Protein AF-A0ABD4KXT8-F1 (afdb_monomer_lite)

Radius of gyration: 26.15 Å; chains: 1; bounding box: 68×68×57 Å

Secondary structure (DSSP, 8-state):
------GGGGSS-----B-EEEESS--SSHHHHHHHHTTBT-SS-S--EEEE---SSHHHHHHHH-TTHHHHS--PPP------HHHHHHHHHHHHHHHHIIIII---SS-----BHHHHHS-STTSPPHHHHHHHHHHH--HHHHHHHHHHHTTSTTTTS-HHHHHHHHHHHHHHHHHHHHHHHHHHHHHHTTS-TTSHHHHHHHHHHHHHHHSBHHHHHHHTTSS--SSPPSSEEEPP---HHHHHHHHHTTTS-S---TT-TTTSPPPPEEEHHHHHHHTSTT-EEEETTEEEEP----S-TTSTTSTT--------------

Foldseek 3Di:
DDDDDDLVVLPPDQPPADQEFEAAEDDPALSSVCSRQVSHPPDPDPHHYYYYDQDPDPVSVVCVVPVCVSVPDDDDDDDDALADPLQLLQVLLVVLVVCCCPPPVHDDPDPCVFDWPQQQQDDDPPDDHVLRVSLVVLLVVDPVCVVVSQVSCPPHNCNPPPSNVSSNVLSVLSVVVSVVLVVVLVLLVVVLVPDDCLDLVVVVSVLVNVCSGRPGPVLSCCLCSNHPDDPHAHQKDFDDPDDPVVSVVVVVCVPPDPDDDPPVPPSPDDGDIDHPVVCCPQLDQQHWDQDPNDIDGRHHDCPDPSCPPPPPDDDDDPPVDDDDDD

Structure (mmCIF, N/CA/C/O backbone):
data_AF-A0ABD4KXT8-F1
#
_entry.id   AF-A0ABD4KXT8-F1
#
loop_
_atom_site.group_PDB
_atom_site.id
_atom_site.type_symbol
_atom_site.label_atom_id
_atom_site.label_alt_id
_atom_site.label_comp_id
_atom_site.label_asym_id
_atom_site.label_entity_id
_atom_site.label_seq_id
_atom_site.pdbx_PDB_ins_code
_atom_site.Cartn_x
_atom_site.Cartn_y
_atom_site.Cartn_z
_atom_site.occupancy
_atom_site.B_iso_or_equiv
_atom_site.auth_seq_id
_atom_site.auth_comp_id
_atom_site.auth_asym_id
_atom_site.auth_atom_id
_atom_site.pdbx_PDB_model_num
ATOM 1 N N . ASN A 1 1 ? -18.090 -17.422 -33.772 1.00 72.25 1 ASN A N 1
ATOM 2 C CA . ASN A 1 1 ? -17.390 -16.438 -32.914 1.00 72.25 1 ASN A CA 1
ATOM 3 C C . ASN A 1 1 ? -16.799 -17.162 -31.721 1.00 72.25 1 ASN A C 1
ATOM 5 O O . ASN A 1 1 ? -17.490 -18.003 -31.162 1.00 72.25 1 ASN A O 1
ATOM 9 N N . VAL A 1 2 ? -15.544 -16.885 -31.366 1.00 82.19 2 VAL A N 1
ATOM 10 C CA . VAL A 1 2 ? -14.852 -17.483 -30.211 1.00 82.19 2 VAL A CA 1
ATOM 11 C C . VAL A 1 2 ? -14.227 -16.349 -29.408 1.00 82.19 2 VAL A C 1
ATOM 13 O O . VAL A 1 2 ? -13.609 -15.461 -29.989 1.00 82.19 2 VAL A O 1
ATOM 16 N N . LEU A 1 3 ? -14.398 -16.379 -28.090 1.00 82.56 3 LEU A N 1
ATOM 17 C CA . LEU A 1 3 ? -13.834 -15.407 -27.160 1.00 82.56 3 LEU A CA 1
ATOM 18 C C . LEU A 1 3 ? -12.916 -16.147 -26.187 1.00 82.56 3 LEU A C 1
ATOM 20 O O . LEU A 1 3 ? -13.351 -17.090 -25.531 1.00 82.56 3 LEU A O 1
ATOM 24 N N . ASN A 1 4 ? -11.653 -15.733 -26.108 1.00 82.81 4 ASN A N 1
ATOM 25 C CA . ASN A 1 4 ? -10.693 -16.286 -25.156 1.00 82.81 4 ASN A CA 1
ATOM 26 C C . ASN A 1 4 ? -10.610 -15.377 -23.917 1.00 82.81 4 ASN A C 1
ATOM 28 O O . ASN A 1 4 ? -10.331 -14.186 -24.046 1.00 82.81 4 ASN A O 1
ATOM 32 N N . CYS A 1 5 ? -10.853 -15.935 -22.728 1.00 78.44 5 CYS A N 1
ATOM 33 C CA . CYS A 1 5 ? -10.867 -15.229 -21.442 1.00 78.44 5 CYS A CA 1
ATOM 34 C C . CYS A 1 5 ? -9.853 -15.812 -20.461 1.00 78.44 5 CYS A C 1
ATOM 36 O O . CYS A 1 5 ? -9.586 -17.011 -20.461 1.00 78.44 5 CYS A O 1
ATOM 38 N N . SER A 1 6 ? -9.425 -14.991 -19.502 1.00 77.94 6 SER A N 1
ATOM 39 C CA . SER A 1 6 ? -8.902 -15.477 -18.223 1.00 77.94 6 SER A CA 1
ATOM 40 C C . SER A 1 6 ? -10.015 -15.559 -17.162 1.00 77.94 6 SER A C 1
ATOM 42 O O . SER A 1 6 ? -11.200 -15.363 -17.447 1.00 77.94 6 SER A O 1
ATOM 44 N N . THR A 1 7 ? -9.649 -15.845 -15.908 1.00 70.19 7 THR A N 1
ATOM 45 C CA . THR A 1 7 ? -10.583 -15.940 -14.769 1.00 70.19 7 THR A CA 1
ATOM 46 C C . THR A 1 7 ? -11.329 -14.638 -14.469 1.00 70.19 7 THR A C 1
ATOM 48 O O . THR A 1 7 ? -12.284 -14.639 -13.702 1.00 70.19 7 THR A O 1
ATOM 51 N N . THR A 1 8 ? -10.948 -13.522 -15.088 1.00 64.44 8 THR A N 1
ATOM 52 C CA . THR A 1 8 ? -11.633 -12.232 -14.940 1.00 64.44 8 THR A CA 1
ATOM 53 C C . THR A 1 8 ? -13.070 -12.254 -15.465 1.00 64.44 8 THR A C 1
ATOM 55 O O . THR A 1 8 ? -13.905 -11.511 -14.959 1.00 64.44 8 THR A O 1
ATOM 58 N N . MET A 1 9 ? -13.394 -13.148 -16.409 1.00 67.94 9 MET A N 1
ATOM 59 C CA . MET A 1 9 ? -14.771 -13.362 -16.886 1.00 67.94 9 MET A CA 1
ATOM 60 C C . MET A 1 9 ? -15.564 -14.382 -16.049 1.00 67.94 9 MET A C 1
ATOM 62 O O . MET A 1 9 ? -16.695 -14.735 -16.385 1.00 67.94 9 MET A O 1
ATOM 66 N N . GLU A 1 10 ? -14.998 -14.859 -14.938 1.00 67.62 10 GLU A N 1
ATOM 67 C CA . GLU A 1 10 ? -15.715 -15.686 -13.965 1.00 67.62 10 GLU A CA 1
ATOM 68 C C . GLU A 1 10 ? -16.739 -14.848 -13.178 1.00 67.62 10 GLU A C 1
ATOM 70 O O . GLU A 1 10 ? -17.853 -15.308 -12.932 1.00 67.62 10 GLU A O 1
ATOM 75 N N . MET A 1 11 ? -16.428 -13.573 -12.905 1.00 62.81 11 MET A N 1
ATOM 76 C CA . MET A 1 11 ? -17.294 -12.625 -12.188 1.00 62.81 11 MET A CA 1
ATOM 77 C C . MET A 1 11 ? -18.400 -12.047 -13.084 1.00 62.81 11 MET A C 1
ATOM 79 O O . MET A 1 11 ? -18.210 -11.901 -14.287 1.00 62.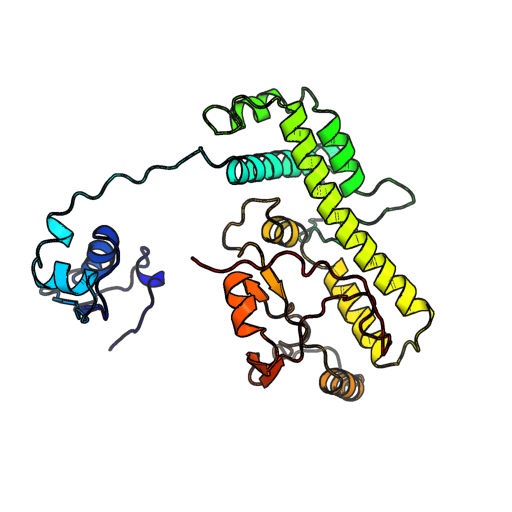81 11 MET A O 1
ATOM 83 N N . GLY A 1 12 ? -19.575 -11.772 -12.502 1.00 60.38 12 GLY A N 1
ATOM 84 C CA . GLY A 1 12 ? -20.925 -11.641 -13.094 1.00 60.38 12 GLY A CA 1
ATOM 85 C C . GLY A 1 12 ? -21.210 -10.687 -14.270 1.00 60.38 12 GLY A C 1
ATOM 86 O O . GLY A 1 12 ? -22.349 -10.257 -14.398 1.00 60.38 12 GLY A O 1
ATOM 87 N N . VAL A 1 13 ? -20.255 -10.380 -15.148 1.00 66.56 13 VAL A N 1
ATOM 88 C CA . VAL A 1 13 ? -20.486 -9.661 -16.411 1.00 66.56 13 VAL A CA 1
ATOM 89 C C . VAL A 1 13 ? -21.431 -10.475 -17.288 1.00 66.56 13 VAL A C 1
ATOM 91 O O . VAL A 1 13 ? -21.168 -11.653 -17.534 1.00 66.56 13 VAL A O 1
ATOM 94 N N . ASP A 1 14 ? -22.543 -9.894 -17.726 1.00 66.69 14 ASP A N 1
ATOM 95 C CA . ASP A 1 14 ? -23.454 -10.573 -18.642 1.00 66.69 14 ASP A CA 1
ATOM 96 C C . ASP A 1 14 ? -22.956 -10.427 -20.082 1.00 66.69 14 ASP A C 1
ATOM 98 O O . ASP A 1 14 ? -22.842 -9.320 -20.597 1.00 66.69 14 ASP A O 1
ATOM 102 N N . ILE A 1 15 ? -22.597 -11.549 -20.706 1.00 67.94 15 ILE A N 1
ATOM 103 C CA . ILE A 1 15 ? -21.971 -11.586 -22.040 1.00 67.94 15 ILE A CA 1
ATOM 104 C C . ILE A 1 15 ? -22.986 -12.092 -23.093 1.00 67.94 15 ILE A C 1
ATOM 106 O O . ILE A 1 15 ? -22.653 -12.283 -24.258 1.00 67.94 15 ILE A O 1
ATOM 110 N N . GLY A 1 16 ? -24.261 -12.253 -22.714 1.00 68.00 16 GLY A N 1
ATOM 111 C CA . GLY A 1 16 ? -25.321 -12.716 -23.614 1.00 68.00 16 GLY A CA 1
ATOM 112 C C . GLY A 1 16 ? -25.251 -14.218 -23.923 1.00 68.00 16 GLY A C 1
ATOM 113 O O . GLY A 1 16 ? -24.592 -14.974 -23.210 1.00 68.00 16 GLY A O 1
ATOM 114 N N . GLY A 1 17 ? -25.985 -14.652 -24.956 1.00 70.00 17 GLY A N 1
ATOM 115 C CA . GLY A 1 17 ? -26.199 -16.055 -25.352 1.00 70.00 17 GLY A CA 1
ATOM 116 C C . GLY A 1 17 ? -24.921 -16.802 -25.746 1.00 70.00 17 GLY A C 1
ATOM 117 O O . GLY A 1 17 ? -24.513 -16.826 -26.908 1.00 70.00 17 GLY A O 1
ATOM 118 N N . ILE A 1 18 ? -24.252 -17.378 -24.748 1.00 79.31 18 ILE A N 1
ATOM 119 C CA . ILE A 1 18 ? -23.125 -18.282 -24.947 1.00 79.31 18 ILE A CA 1
ATOM 120 C C . ILE A 1 18 ? -23.687 -19.699 -25.029 1.00 79.31 18 ILE A C 1
ATOM 122 O O . ILE A 1 18 ? -24.190 -20.241 -24.050 1.00 79.31 18 ILE A O 1
ATOM 126 N N . THR A 1 19 ? -23.520 -20.337 -26.180 1.00 84.25 19 THR A N 1
ATOM 127 C CA . THR A 1 19 ? -23.965 -21.722 -26.400 1.00 84.25 19 THR A CA 1
ATOM 128 C C . THR A 1 19 ? -22.962 -22.753 -25.890 1.00 84.25 19 THR A C 1
ATOM 130 O O . THR A 1 19 ? -23.343 -23.860 -25.506 1.00 84.25 19 THR A O 1
ATOM 133 N N . ALA A 1 20 ? -21.671 -22.412 -25.871 1.00 88.06 20 ALA A N 1
ATOM 134 C CA . ALA A 1 20 ? -20.608 -23.320 -25.463 1.00 88.06 20 ALA A CA 1
ATOM 135 C C . ALA A 1 20 ? -19.536 -22.625 -24.618 1.00 88.06 20 ALA A C 1
ATOM 137 O O . ALA A 1 20 ? -19.020 -21.570 -24.986 1.00 88.06 20 ALA A O 1
ATOM 138 N N . VAL A 1 21 ? -19.153 -23.262 -23.512 1.00 89.50 21 VAL A N 1
ATOM 139 C CA . VAL A 1 21 ? -18.004 -22.874 -22.684 1.00 89.50 21 VAL A CA 1
ATOM 140 C C . VAL A 1 21 ? -16.975 -23.992 -22.730 1.00 89.50 21 VAL A C 1
ATOM 142 O O . VAL A 1 21 ? -17.270 -25.133 -22.376 1.00 89.50 21 VAL A O 1
ATOM 145 N N . VAL A 1 22 ? -15.752 -23.647 -23.127 1.00 91.88 22 VAL A N 1
ATOM 146 C CA . VAL A 1 22 ? -14.609 -24.562 -23.163 1.00 91.88 22 VAL A CA 1
ATOM 147 C C . VAL A 1 22 ? -13.596 -24.136 -22.106 1.00 91.88 22 VAL A C 1
ATOM 149 O O . VAL A 1 22 ? -13.103 -23.012 -22.117 1.00 91.88 22 VAL A O 1
ATOM 152 N N . MET A 1 23 ? -13.276 -25.040 -21.186 1.00 91.31 23 MET A N 1
ATOM 153 C CA . MET A 1 23 ? -12.272 -24.847 -20.142 1.00 91.31 23 MET A CA 1
ATOM 154 C C . MET A 1 23 ? -10.995 -25.609 -20.511 1.00 91.31 23 MET A C 1
ATOM 156 O O . MET A 1 23 ? -11.029 -26.824 -20.670 1.00 91.31 23 MET A O 1
ATOM 160 N N . ASN A 1 24 ? -9.864 -24.904 -20.629 1.00 90.69 24 ASN A N 1
ATOM 161 C CA . ASN A 1 24 ? -8.560 -25.498 -20.979 1.00 90.69 24 ASN A CA 1
ATOM 162 C C . ASN A 1 24 ? -7.906 -26.292 -19.827 1.00 90.69 24 ASN A C 1
ATOM 164 O O . ASN A 1 24 ? -6.911 -26.983 -20.018 1.00 90.69 24 ASN A O 1
ATOM 168 N N . ASN A 1 25 ? -8.408 -26.129 -18.610 1.00 89.56 25 ASN A N 1
ATOM 169 C CA . ASN A 1 25 ? -7.973 -26.849 -17.424 1.00 89.56 25 ASN A CA 1
ATOM 170 C C . ASN A 1 25 ? -9.139 -26.926 -16.445 1.00 89.56 25 ASN A C 1
ATOM 172 O O . ASN A 1 25 ? -10.042 -26.079 -16.482 1.00 89.56 25 ASN A O 1
ATOM 176 N N . VAL A 1 26 ? -9.089 -27.893 -15.535 1.00 91.56 26 VAL A N 1
ATOM 177 C CA . VAL A 1 26 ? -10.077 -27.981 -14.463 1.00 91.56 26 VAL A CA 1
ATOM 178 C C . VAL A 1 26 ? -9.897 -26.778 -13.515 1.00 91.56 26 VAL A C 1
ATOM 180 O O . VAL A 1 26 ? -8.784 -26.517 -13.047 1.00 91.56 26 VAL A O 1
ATOM 183 N N . PRO A 1 27 ? -10.955 -25.989 -13.242 1.00 90.56 27 PRO A N 1
ATOM 184 C CA . PRO A 1 27 ? -10.930 -24.935 -12.234 1.00 90.56 27 PRO A CA 1
ATOM 185 C C . PRO A 1 27 ? -10.541 -25.477 -10.848 1.00 90.56 27 PRO A C 1
ATOM 187 O O . PRO A 1 27 ? -10.892 -26.609 -10.510 1.00 90.56 27 PRO A O 1
ATOM 190 N N . PRO A 1 28 ? -9.848 -24.681 -10.017 1.00 87.50 28 PRO A N 1
ATOM 191 C CA . PRO A 1 28 ? -9.300 -25.163 -8.747 1.00 87.50 28 PRO A CA 1
ATOM 192 C C . PRO A 1 28 ? -10.380 -25.533 -7.723 1.00 87.50 28 PRO A C 1
ATOM 194 O O . PRO A 1 28 ? -10.146 -26.379 -6.867 1.00 87.50 28 PRO A O 1
ATOM 197 N N . HIS A 1 29 ? -11.562 -24.916 -7.801 1.00 87.44 29 HIS A N 1
ATOM 198 C CA . HIS A 1 29 ? -12.649 -25.135 -6.852 1.00 87.44 29 HIS A CA 1
ATOM 199 C C . HIS A 1 29 ? -13.991 -25.345 -7.586 1.00 87.44 29 HIS A C 1
ATOM 201 O O . HIS A 1 29 ? -14.210 -24.726 -8.634 1.00 87.44 29 HIS A O 1
ATOM 207 N N . PRO A 1 30 ? -14.910 -26.186 -7.061 1.00 90.50 30 PRO A N 1
ATOM 208 C CA . PRO A 1 30 ? -16.202 -26.487 -7.691 1.00 90.50 30 PRO A CA 1
ATOM 209 C C . PRO A 1 30 ? -17.023 -25.243 -8.027 1.00 90.50 30 PRO A C 1
ATOM 211 O O . PRO A 1 30 ? -17.600 -25.143 -9.106 1.00 90.50 30 PRO A O 1
ATOM 214 N N . ALA A 1 31 ? -17.023 -24.256 -7.126 1.00 88.12 31 ALA A N 1
ATOM 215 C CA . ALA A 1 31 ? -17.721 -22.989 -7.337 1.00 88.12 31 ALA A CA 1
ATOM 216 C C . ALA A 1 31 ? -17.252 -22.278 -8.620 1.00 88.12 31 ALA A C 1
ATOM 218 O O . ALA A 1 31 ? -18.083 -21.817 -9.399 1.00 88.12 31 ALA A O 1
ATOM 219 N N . ASN A 1 32 ? -15.942 -22.264 -8.883 1.00 88.69 32 ASN A N 1
ATOM 220 C CA . ASN A 1 32 ? -15.368 -21.676 -10.092 1.00 88.69 32 ASN A CA 1
ATOM 221 C C . ASN A 1 32 ? -15.820 -22.430 -11.347 1.00 88.69 32 ASN A C 1
ATOM 223 O O . ASN A 1 32 ? -16.117 -21.816 -12.370 1.00 88.69 32 ASN A O 1
ATOM 227 N N . TYR A 1 33 ? -15.899 -23.764 -11.270 1.00 91.00 33 TYR A N 1
ATOM 228 C CA . TYR A 1 33 ? -16.432 -24.585 -12.357 1.00 91.00 33 TYR A CA 1
ATOM 229 C C . TYR A 1 33 ? -17.878 -24.214 -12.666 1.00 91.00 33 TYR A C 1
ATOM 231 O O . TYR A 1 33 ? -18.192 -23.894 -13.810 1.00 91.00 33 TYR A O 1
ATOM 239 N N . LEU A 1 34 ? -18.745 -24.199 -11.653 1.00 89.12 34 LEU A N 1
ATOM 240 C CA . LEU A 1 34 ? -20.166 -23.898 -11.828 1.00 89.12 34 LEU A CA 1
ATOM 241 C C . LEU A 1 34 ? -20.390 -22.471 -12.346 1.00 89.12 34 LEU A C 1
ATOM 243 O O . LEU A 1 34 ? -21.224 -22.271 -13.226 1.00 89.12 34 LEU A O 1
ATOM 247 N N . GLN A 1 35 ? -19.614 -21.491 -11.871 1.00 87.31 35 GLN A N 1
ATOM 248 C CA . GLN A 1 35 ? -19.687 -20.109 -12.361 1.00 87.31 35 GLN A CA 1
ATOM 249 C C . GLN A 1 35 ? -19.283 -19.983 -13.835 1.00 87.31 35 GLN A C 1
ATOM 251 O O . GLN A 1 35 ? -19.905 -19.217 -14.572 1.00 87.31 35 GLN A O 1
ATOM 256 N N . ARG A 1 36 ? -18.272 -20.739 -14.285 1.00 88.62 36 ARG A N 1
ATOM 257 C CA . ARG A 1 36 ? -17.833 -20.754 -15.691 1.00 88.62 36 ARG A CA 1
ATOM 258 C C . ARG A 1 36 ? -18.794 -21.536 -16.579 1.00 88.62 36 ARG A C 1
ATOM 260 O O . ARG A 1 36 ? -19.206 -21.028 -17.615 1.00 88.62 36 ARG A O 1
ATOM 267 N N . ALA A 1 37 ? -19.179 -22.743 -16.172 1.00 88.81 37 ALA A N 1
ATOM 268 C CA . ALA A 1 37 ? -20.111 -23.587 -16.915 1.00 88.81 37 ALA A CA 1
ATOM 269 C C . ALA A 1 37 ? -21.489 -22.919 -17.055 1.00 88.81 37 ALA A C 1
ATOM 271 O O . ALA A 1 37 ? -22.057 -22.928 -18.142 1.00 88.81 37 ALA A O 1
ATOM 272 N N . GLY A 1 38 ? -21.966 -22.243 -16.003 1.00 85.19 38 GLY A N 1
ATOM 273 C CA . GLY A 1 38 ? -23.218 -21.475 -15.993 1.00 85.19 38 GLY A CA 1
ATOM 274 C C . GLY A 1 38 ? -23.201 -20.185 -16.824 1.00 85.19 38 GLY A C 1
ATOM 275 O O . GLY A 1 38 ? -24.169 -19.422 -16.801 1.00 85.19 38 GLY A O 1
ATOM 276 N N . ARG A 1 39 ? -22.108 -19.905 -17.548 1.00 83.00 39 ARG A N 1
ATOM 277 C CA . ARG A 1 39 ? -22.109 -18.902 -18.622 1.00 83.00 39 ARG A CA 1
ATOM 278 C C . ARG A 1 39 ? -22.767 -19.424 -19.882 1.00 83.00 39 ARG A C 1
ATOM 280 O O . ARG A 1 39 ? -23.366 -18.621 -20.589 1.00 83.00 39 ARG A O 1
ATOM 287 N N . ALA A 1 40 ? -22.676 -20.728 -20.137 1.00 84.94 40 ALA A N 1
ATOM 288 C CA . ALA A 1 40 ? -23.387 -21.330 -21.245 1.00 84.94 40 ALA A CA 1
ATOM 289 C C . ALA A 1 40 ? -24.882 -21.470 -20.912 1.00 84.94 40 ALA A C 1
ATOM 291 O O . ALA A 1 40 ? -25.230 -21.776 -19.771 1.00 84.94 40 ALA A O 1
ATOM 292 N N . GLY A 1 41 ? -25.761 -21.295 -21.900 1.00 77.44 41 GLY A N 1
ATOM 293 C CA . GLY A 1 41 ? -27.195 -21.559 -21.736 1.00 77.44 41 GLY A CA 1
ATOM 294 C C . GLY A 1 41 ? -27.968 -20.478 -20.992 1.00 77.44 41 GLY A C 1
ATOM 295 O O . GLY A 1 41 ? -28.935 -20.779 -20.295 1.00 77.44 41 GLY A O 1
ATOM 296 N N . ARG A 1 42 ? -27.546 -19.216 -21.119 1.00 73.00 42 ARG A N 1
ATOM 297 C CA . ARG A 1 42 ? -28.349 -18.063 -20.690 1.00 73.00 42 ARG A CA 1
ATOM 298 C C . ARG A 1 42 ? -29.357 -17.698 -21.787 1.00 73.00 42 ARG A C 1
ATOM 300 O O . ARG A 1 42 ? -29.037 -17.765 -22.967 1.00 73.00 42 ARG A O 1
ATOM 307 N N . SER A 1 43 ? -30.544 -17.222 -21.403 1.00 66.94 43 SER A N 1
ATOM 308 C CA . SER A 1 43 ? -31.657 -16.867 -22.316 1.00 66.94 43 SER A CA 1
ATOM 309 C C . SER A 1 43 ? -32.321 -18.075 -23.007 1.00 66.94 43 SER A C 1
ATOM 311 O O . SER A 1 43 ? -32.133 -19.211 -22.592 1.00 66.94 43 SER A O 1
ATOM 313 N N . LYS A 1 44 ? -33.165 -17.841 -24.028 1.00 64.06 44 LYS A N 1
ATOM 314 C CA . LYS A 1 44 ? -33.977 -18.846 -24.757 1.00 64.06 44 LYS A CA 1
ATOM 315 C C . LYS A 1 44 ? -33.161 -19.856 -25.595 1.00 64.06 44 LYS A C 1
ATOM 317 O O . LYS A 1 44 ? -33.670 -20.389 -26.580 1.00 64.06 44 LYS A O 1
ATOM 322 N N . GLU A 1 45 ? -31.897 -20.097 -25.263 1.00 66.00 45 GLU A N 1
ATOM 323 C CA . GLU A 1 45 ? -31.072 -21.078 -25.964 1.00 66.00 45 GLU A CA 1
ATOM 324 C C . GLU A 1 45 ? -31.502 -22.492 -25.572 1.00 66.00 45 GLU A C 1
ATOM 326 O O . GLU A 1 45 ? -31.513 -22.858 -24.400 1.00 66.00 45 GLU A O 1
ATOM 331 N N . SER A 1 46 ? -31.874 -23.304 -26.561 1.00 69.44 46 SER A N 1
ATOM 332 C CA . SER A 1 46 ? -32.396 -24.653 -26.320 1.00 69.44 46 SER A CA 1
ATOM 333 C C . SER A 1 46 ? -31.323 -25.650 -25.875 1.00 69.44 46 SER A C 1
ATOM 335 O O . SER A 1 46 ? -31.658 -26.731 -25.390 1.00 69.44 46 SER A O 1
ATOM 337 N N . ARG A 1 47 ? -30.036 -25.331 -26.077 1.00 77.50 47 ARG A N 1
ATOM 338 C CA . ARG A 1 47 ? -28.907 -26.231 -25.812 1.00 77.50 47 ARG A CA 1
ATOM 339 C C . ARG A 1 47 ? -27.674 -25.443 -25.388 1.00 77.50 47 ARG A C 1
ATOM 341 O O . ARG A 1 47 ? -27.295 -24.484 -26.051 1.00 77.50 47 ARG A O 1
ATOM 348 N N . ALA A 1 48 ? -27.023 -25.929 -24.338 1.00 85.44 48 ALA A N 1
ATOM 349 C CA . ALA A 1 48 ? -25.768 -25.407 -23.824 1.00 85.44 48 ALA A CA 1
ATOM 350 C C . ALA A 1 48 ? -24.769 -26.549 -23.642 1.00 85.44 48 ALA A C 1
ATOM 352 O O . ALA A 1 48 ? -25.147 -27.643 -23.215 1.00 85.44 48 ALA A O 1
ATOM 353 N N . ILE A 1 49 ? -23.502 -26.305 -23.967 1.00 88.94 49 ILE A N 1
ATOM 354 C CA . ILE A 1 49 ? -22.424 -27.283 -23.803 1.00 88.94 49 ILE A CA 1
ATOM 355 C C . ILE A 1 49 ? -21.347 -26.688 -22.901 1.00 88.94 49 ILE A C 1
ATOM 357 O O . ILE A 1 49 ? -20.838 -25.597 -23.146 1.00 88.94 49 ILE A O 1
ATOM 361 N N . SER A 1 50 ? -20.961 -27.434 -21.870 1.00 89.81 50 SER A N 1
ATOM 362 C CA . SER A 1 50 ? -19.745 -27.162 -21.110 1.00 89.81 50 SER A CA 1
ATOM 363 C C . SER A 1 50 ? -18.758 -28.294 -21.350 1.00 89.81 50 SER A C 1
ATOM 365 O O . SER A 1 50 ? -19.093 -29.463 -21.167 1.00 89.81 50 SER A O 1
ATOM 367 N N . TYR A 1 51 ? -17.558 -27.945 -21.801 1.00 92.31 51 TYR A N 1
ATOM 368 C CA . TYR A 1 51 ? -16.495 -28.894 -22.103 1.00 92.31 51 TYR A CA 1
ATOM 369 C C . TYR A 1 51 ? -15.238 -28.527 -21.318 1.00 92.31 51 TYR A C 1
ATOM 371 O O . TYR A 1 51 ? -14.853 -27.359 -21.252 1.00 92.31 51 TYR A O 1
ATOM 379 N N . THR A 1 52 ? -14.591 -29.514 -20.705 1.00 93.44 52 THR A N 1
ATOM 380 C CA . THR A 1 52 ? -13.379 -29.318 -19.902 1.00 93.44 52 THR A CA 1
ATOM 381 C C . THR A 1 52 ? -12.284 -30.244 -20.393 1.00 93.44 52 THR A C 1
ATOM 383 O O . THR A 1 52 ? -12.462 -31.458 -20.431 1.00 93.44 52 THR A O 1
ATOM 386 N N . LEU A 1 53 ? -11.146 -29.661 -20.754 1.00 93.56 53 LEU A N 1
ATOM 387 C CA . LEU A 1 53 ? -9.923 -30.384 -21.061 1.00 93.56 53 LEU A CA 1
ATOM 388 C C . LEU A 1 53 ? -9.185 -30.684 -19.755 1.00 93.56 53 LEU A C 1
ATOM 390 O O . LEU A 1 53 ? -8.734 -29.764 -19.072 1.00 93.56 53 LEU A O 1
ATOM 394 N N . CYS A 1 54 ? -9.065 -31.967 -19.422 1.00 93.25 54 CYS A N 1
ATOM 395 C CA . CYS A 1 54 ? -8.289 -32.440 -18.279 1.00 93.25 54 CYS A CA 1
ATOM 396 C C . CYS A 1 54 ? -6.858 -32.770 -18.722 1.00 93.25 54 CYS A C 1
ATOM 398 O O . CYS A 1 54 ? -6.652 -33.587 -19.621 1.00 93.25 54 CYS A O 1
ATOM 400 N N . LYS A 1 55 ? -5.864 -32.138 -18.096 1.00 92.50 55 LYS A N 1
ATOM 401 C CA . LYS A 1 55 ? -4.437 -32.413 -18.326 1.00 92.50 55 LYS A CA 1
ATOM 402 C C . LYS A 1 55 ? -3.946 -33.554 -17.432 1.00 92.50 55 LYS A C 1
ATOM 404 O O . LYS A 1 55 ? -4.607 -33.944 -16.477 1.00 92.50 55 LYS A O 1
ATOM 409 N N . SER A 1 56 ? -2.734 -34.046 -17.683 1.00 92.25 56 SER A N 1
ATOM 410 C CA . SER A 1 56 ? -2.077 -35.097 -16.888 1.00 92.25 56 SER A CA 1
ATOM 411 C C . SER A 1 56 ? -1.534 -34.600 -15.534 1.00 92.25 56 SER A C 1
ATOM 413 O O . SER A 1 56 ? -0.411 -34.926 -15.152 1.00 92.25 56 SER A O 1
ATOM 415 N N . ASN A 1 57 ? -2.288 -33.758 -14.825 1.00 91.75 57 ASN A N 1
ATOM 416 C CA . ASN A 1 57 ? -1.963 -33.316 -13.470 1.00 91.75 57 ASN A CA 1
ATOM 417 C C . ASN A 1 57 ? -2.900 -34.010 -12.453 1.00 91.75 57 ASN A C 1
ATOM 419 O O . ASN A 1 57 ? -3.981 -34.461 -12.840 1.00 91.75 57 ASN A O 1
ATOM 423 N N . PRO A 1 58 ? -2.522 -34.119 -11.164 1.00 91.00 58 PRO A N 1
ATOM 424 C CA . PRO A 1 58 ? -3.308 -34.879 -10.187 1.00 91.00 58 PRO A CA 1
ATOM 425 C C . PRO A 1 58 ? -4.754 -34.391 -10.010 1.00 91.00 58 PRO A C 1
ATOM 427 O O . PRO A 1 58 ? -5.664 -35.208 -9.887 1.00 91.00 58 PRO A O 1
ATOM 430 N N . HIS A 1 59 ? -4.970 -33.072 -10.021 1.00 91.25 59 HIS A N 1
ATOM 431 C CA . HIS A 1 59 ? -6.295 -32.464 -9.849 1.00 91.25 59 HIS A CA 1
ATOM 432 C C . HIS A 1 59 ? -7.217 -32.777 -11.030 1.00 91.25 59 HIS A C 1
ATOM 434 O O . HIS A 1 59 ? -8.329 -33.271 -10.852 1.00 91.25 59 HIS A O 1
ATOM 440 N N . ASP A 1 60 ? -6.728 -32.558 -12.247 1.00 93.81 60 ASP A N 1
ATOM 441 C CA . ASP A 1 60 ? -7.470 -32.790 -13.481 1.00 93.81 60 ASP A CA 1
ATOM 442 C C . ASP A 1 60 ? -7.808 -34.277 -13.669 1.00 93.81 60 ASP A C 1
ATOM 444 O O . ASP A 1 60 ? -8.926 -34.605 -14.065 1.00 93.81 60 ASP A O 1
ATOM 448 N N . MET A 1 61 ? -6.882 -35.184 -13.334 1.00 93.94 61 MET A N 1
ATOM 449 C CA . MET A 1 61 ? -7.114 -36.634 -13.392 1.00 93.94 61 MET A CA 1
ATOM 450 C C . MET A 1 61 ? -8.154 -37.099 -12.367 1.00 93.94 61 MET A C 1
ATOM 452 O O . MET A 1 61 ? -8.982 -37.955 -12.678 1.00 93.94 61 MET A O 1
ATOM 456 N N . LEU A 1 62 ? -8.156 -36.520 -11.159 1.00 92.94 62 LEU A N 1
ATOM 457 C CA . LEU A 1 62 ? -9.179 -36.799 -10.149 1.00 92.94 62 LEU A CA 1
ATOM 458 C C . LEU A 1 62 ? -10.569 -36.406 -10.659 1.00 92.94 62 LEU A C 1
ATOM 460 O O . LEU A 1 62 ? -11.512 -37.186 -10.531 1.00 92.94 62 LEU A O 1
ATOM 464 N N . VAL A 1 63 ? -10.692 -35.228 -11.275 1.00 93.12 63 VAL A N 1
ATOM 465 C CA . VAL A 1 63 ? -11.968 -34.758 -11.832 1.00 93.12 63 VAL A CA 1
ATOM 466 C C . VAL A 1 63 ? -12.367 -35.537 -13.085 1.00 93.12 63 VAL A C 1
ATOM 468 O O . VAL A 1 63 ? -13.548 -35.822 -13.262 1.00 93.12 63 VAL A O 1
ATOM 471 N N . PHE A 1 64 ? -11.415 -35.963 -13.918 1.00 94.19 64 PHE A N 1
ATOM 472 C CA . PHE A 1 64 ? -11.696 -36.845 -15.054 1.00 94.19 64 PHE A CA 1
ATOM 473 C C . PHE A 1 64 ? -12.274 -38.196 -14.602 1.00 94.19 64 PHE A C 1
ATOM 475 O O . PHE A 1 64 ? -13.261 -38.667 -15.163 1.00 94.19 64 PHE A O 1
ATOM 482 N N . ASN A 1 65 ? -11.709 -38.782 -13.542 1.00 94.94 65 ASN A N 1
ATOM 483 C CA . ASN A 1 65 ? -12.197 -40.032 -12.953 1.00 94.94 65 ASN A CA 1
ATOM 484 C C . ASN A 1 65 ? -13.516 -39.859 -12.178 1.00 94.94 65 ASN A C 1
ATOM 486 O O . ASN A 1 65 ? -14.240 -40.833 -11.973 1.00 94.94 65 ASN A O 1
ATOM 490 N N . ASN A 1 66 ? -13.852 -38.635 -11.758 1.00 94.12 66 ASN A N 1
ATOM 491 C CA . ASN A 1 66 ? -15.114 -38.307 -11.098 1.00 94.12 66 ASN A CA 1
ATOM 492 C C . ASN A 1 66 ? -15.774 -37.049 -11.708 1.00 94.12 66 ASN A C 1
ATOM 494 O O . ASN A 1 66 ? -15.776 -35.985 -11.079 1.00 94.12 66 ASN A O 1
ATOM 498 N N . PRO A 1 67 ? -16.411 -37.156 -12.892 1.00 91.88 67 PRO A N 1
ATOM 499 C CA . PRO A 1 67 ? -16.997 -36.003 -13.587 1.00 91.88 67 PRO A CA 1
ATOM 500 C C . PRO A 1 67 ? -18.118 -35.295 -12.814 1.00 91.88 67 PRO A C 1
ATOM 502 O O . PRO A 1 67 ? -18.468 -34.158 -13.123 1.00 91.88 67 PRO A O 1
ATOM 505 N N . LYS A 1 68 ? -18.703 -35.955 -11.804 1.00 93.75 68 LYS A N 1
ATOM 506 C CA . LYS A 1 68 ? -19.748 -35.382 -10.943 1.00 93.75 68 LYS A CA 1
ATOM 507 C C . LYS A 1 68 ? -19.197 -34.481 -9.835 1.00 93.75 68 LYS A C 1
ATOM 509 O O . LYS A 1 68 ? -19.984 -33.782 -9.199 1.00 93.75 68 LYS A O 1
ATOM 514 N N . TRP A 1 69 ? -17.874 -34.432 -9.655 1.00 94.06 69 TRP A N 1
ATOM 515 C CA . TRP A 1 69 ? -17.182 -33.617 -8.655 1.00 94.06 69 TRP A CA 1
ATOM 516 C C . TRP A 1 69 ? -17.739 -32.195 -8.470 1.00 94.06 69 TRP A C 1
ATOM 518 O O . TRP A 1 69 ? -18.008 -31.839 -7.318 1.00 94.06 69 TRP A O 1
ATOM 528 N N . PRO A 1 70 ? -17.973 -31.377 -9.520 1.00 91.06 70 PRO A N 1
ATOM 529 C CA . PRO A 1 70 ? -18.401 -30.000 -9.297 1.00 91.06 70 PRO A CA 1
ATOM 530 C C . PRO A 1 70 ? -19.841 -29.898 -8.770 1.00 91.06 70 PRO A C 1
ATOM 532 O O . PRO A 1 70 ? -20.196 -28.881 -8.185 1.00 91.06 70 PRO A O 1
ATOM 535 N N . PHE A 1 71 ? -20.655 -30.944 -8.948 1.00 90.88 71 PHE A N 1
ATOM 536 C CA . PHE A 1 71 ? -22.060 -30.988 -8.533 1.00 90.88 71 PHE A CA 1
ATOM 537 C C . PHE A 1 71 ? -22.263 -31.668 -7.175 1.00 90.88 71 PHE A C 1
ATOM 539 O O . PHE A 1 71 ? -23.242 -31.387 -6.492 1.00 90.88 71 PHE A O 1
ATOM 546 N N . THR A 1 72 ? -21.363 -32.576 -6.787 1.00 92.69 72 THR A N 1
ATOM 547 C CA . THR A 1 72 ? -21.468 -33.336 -5.530 1.00 92.69 72 THR A CA 1
ATOM 548 C C . THR A 1 72 ? -20.621 -32.760 -4.402 1.00 92.69 72 THR A C 1
ATOM 550 O O . THR A 1 72 ? -20.854 -33.089 -3.242 1.00 92.69 72 THR A O 1
ATOM 553 N N . THR A 1 73 ? -19.616 -31.938 -4.712 1.00 90.12 73 THR A N 1
ATOM 554 C CA . THR A 1 73 ? -18.752 -31.344 -3.685 1.00 90.12 73 THR A CA 1
ATOM 555 C C . THR A 1 73 ? -19.489 -30.222 -2.965 1.00 90.12 73 THR A C 1
ATOM 557 O O . THR A 1 73 ? -19.955 -29.271 -3.591 1.00 90.12 73 THR A O 1
ATOM 560 N N . VAL A 1 74 ? -19.569 -30.315 -1.637 1.00 89.19 74 VAL A N 1
ATOM 561 C CA . VAL A 1 74 ? -20.197 -29.286 -0.801 1.00 89.19 74 VAL A CA 1
ATOM 562 C C . VAL A 1 74 ? -19.385 -27.994 -0.894 1.00 89.19 74 VAL A C 1
ATOM 564 O O . VAL A 1 74 ? -18.207 -27.958 -0.544 1.00 89.19 74 VAL A O 1
ATOM 567 N N . ILE A 1 75 ? -20.023 -26.926 -1.368 1.00 87.69 75 ILE A N 1
ATOM 568 C CA . ILE A 1 75 ? -19.434 -25.587 -1.398 1.00 87.69 75 ILE A CA 1
ATOM 569 C C . ILE A 1 75 ? -19.654 -24.964 -0.022 1.00 87.69 75 ILE A C 1
ATOM 571 O O . ILE A 1 75 ? -20.769 -24.569 0.319 1.00 87.69 75 ILE A O 1
ATOM 575 N N . SER A 1 76 ? -18.591 -24.894 0.776 1.00 81.62 76 SER A N 1
ATOM 576 C CA . SER A 1 76 ? -18.627 -24.209 2.067 1.00 81.62 76 SER A CA 1
ATOM 577 C C . SER A 1 76 ? -18.962 -22.732 1.884 1.00 81.62 76 SER A C 1
ATOM 579 O O . SER A 1 76 ? -18.484 -22.081 0.951 1.00 81.62 76 SER A O 1
ATOM 581 N N . ALA A 1 77 ? -19.754 -22.186 2.806 1.00 84.81 77 ALA A N 1
ATOM 582 C CA . ALA A 1 77 ? -20.002 -20.754 2.843 1.00 84.81 77 ALA A CA 1
ATOM 583 C C . ALA A 1 77 ? -18.668 -19.999 3.007 1.00 84.81 77 ALA A C 1
ATOM 585 O O . ALA A 1 77 ? -17.819 -20.426 3.799 1.00 84.81 77 ALA A O 1
ATOM 586 N N . PRO A 1 78 ? -18.460 -18.887 2.278 1.00 82.44 78 PRO A N 1
ATOM 587 C CA . PRO A 1 78 ? -17.257 -18.088 2.440 1.00 82.44 78 PRO A CA 1
ATOM 588 C C . PRO A 1 78 ? -17.180 -17.577 3.881 1.00 82.44 78 PRO A C 1
ATOM 590 O O . PRO A 1 78 ? -18.124 -16.978 4.395 1.00 82.44 78 PRO A O 1
ATOM 593 N N . HIS A 1 79 ? -16.047 -17.815 4.536 1.00 82.44 79 HIS A N 1
ATOM 594 C CA . HIS A 1 79 ? -15.778 -17.321 5.880 1.00 82.44 79 HIS A CA 1
ATOM 595 C C . HIS A 1 79 ? -14.771 -16.173 5.818 1.00 82.44 79 HIS A C 1
ATOM 597 O O . HIS A 1 79 ? -13.705 -16.303 5.216 1.00 82.44 79 HIS A O 1
ATOM 603 N N . VAL A 1 80 ? -15.095 -15.052 6.463 1.00 81.88 80 VAL A N 1
ATOM 604 C CA . VAL A 1 80 ? -14.170 -13.924 6.604 1.00 81.88 80 VAL A CA 1
ATOM 605 C C . VAL A 1 80 ? -13.383 -14.103 7.894 1.00 81.88 80 VAL A C 1
ATOM 607 O O . VAL A 1 80 ? -13.928 -13.987 8.990 1.00 81.88 80 VAL A O 1
ATOM 610 N N . ALA A 1 81 ? -12.088 -14.382 7.764 1.00 84.75 81 ALA A N 1
ATOM 611 C CA . ALA A 1 81 ? -11.202 -14.525 8.908 1.00 84.75 81 ALA A CA 1
ATOM 612 C C . ALA A 1 81 ? -10.723 -13.151 9.412 1.00 84.75 81 ALA A C 1
ATOM 614 O O . ALA A 1 81 ? -10.022 -12.427 8.707 1.00 84.75 81 ALA A O 1
ATOM 615 N N . PHE A 1 82 ? -11.025 -12.824 10.672 1.00 87.81 82 PHE A N 1
ATOM 616 C CA . PHE A 1 82 ? -10.531 -11.613 11.354 1.00 87.81 82 PHE A CA 1
ATOM 617 C C . PHE A 1 82 ? -9.256 -11.856 12.181 1.00 87.81 82 PHE A C 1
ATOM 619 O O . PHE A 1 82 ? -8.918 -11.072 13.069 1.00 87.81 82 PHE A O 1
ATOM 626 N N . SER A 1 83 ? -8.547 -12.954 11.905 1.00 90.25 83 SER A N 1
ATOM 627 C CA . SER A 1 83 ? -7.358 -13.407 12.638 1.00 90.25 83 SER A CA 1
ATOM 628 C C . SER A 1 83 ? -6.052 -12.732 12.201 1.00 90.25 83 SER A C 1
ATOM 630 O O . SER A 1 83 ? -5.039 -12.867 12.881 1.00 90.25 83 SER A O 1
ATOM 632 N N . SER A 1 84 ? -6.047 -11.990 11.090 1.00 91.94 84 SER A N 1
ATOM 633 C CA . SER A 1 84 ? -4.840 -11.319 10.598 1.00 91.94 84 SER A CA 1
ATOM 634 C C . SER A 1 84 ? -4.652 -9.948 11.242 1.00 91.94 84 SER A C 1
ATOM 636 O O . SER A 1 84 ? -5.247 -8.962 10.807 1.00 91.94 84 SER A O 1
ATOM 638 N N . GLU A 1 85 ? -3.765 -9.865 12.235 1.00 93.81 85 GLU A N 1
ATOM 639 C CA . GLU A 1 85 ? -3.384 -8.600 12.882 1.00 93.81 85 GLU A CA 1
ATOM 640 C C . GLU A 1 85 ? -2.954 -7.538 11.866 1.00 93.81 85 GLU A C 1
ATOM 642 O O . GLU A 1 85 ? -3.361 -6.383 11.960 1.00 93.81 85 GLU A O 1
ATOM 647 N N . LYS A 1 86 ? -2.193 -7.940 10.838 1.00 92.25 86 LYS A N 1
ATOM 648 C CA . LYS A 1 86 ? -1.712 -7.036 9.782 1.00 92.25 86 LYS A CA 1
ATOM 649 C C . LYS A 1 86 ? -2.864 -6.392 9.009 1.00 92.25 86 LYS A C 1
ATOM 651 O O . LYS A 1 86 ? -2.812 -5.197 8.734 1.00 92.25 86 LYS A O 1
ATOM 656 N N . LEU A 1 87 ? -3.897 -7.160 8.651 1.00 91.50 87 LEU A N 1
ATOM 657 C CA . LEU A 1 87 ? -5.052 -6.628 7.920 1.00 91.50 87 LEU A CA 1
ATOM 658 C C . LEU A 1 87 ? -5.900 -5.722 8.811 1.00 91.50 87 LEU A C 1
ATOM 660 O O . LEU A 1 87 ? -6.255 -4.620 8.397 1.00 91.50 87 LEU A O 1
ATOM 664 N N . VAL A 1 88 ? -6.156 -6.143 10.050 1.00 94.62 88 VAL A N 1
ATOM 665 C CA . VAL A 1 88 ? -6.904 -5.334 11.023 1.00 94.62 88 VAL A CA 1
ATOM 666 C C . VAL A 1 88 ? -6.185 -4.004 11.267 1.00 94.62 88 VAL A C 1
ATOM 668 O O . VAL A 1 88 ? -6.811 -2.948 11.218 1.00 94.62 88 VAL A O 1
ATOM 671 N N . GLN A 1 89 ? -4.860 -4.027 11.428 1.00 96.38 89 GLN A N 1
ATOM 672 C CA . GLN A 1 89 ? -4.056 -2.822 11.616 1.00 96.38 89 GLN A CA 1
ATOM 673 C C . GLN A 1 89 ? -4.145 -1.860 10.422 1.00 96.38 89 GLN A C 1
ATOM 675 O O . GLN A 1 89 ? -4.177 -0.651 10.631 1.00 96.38 89 GLN A O 1
ATOM 680 N N . ARG A 1 90 ? -4.231 -2.355 9.179 1.00 95.12 90 ARG A N 1
ATOM 681 C CA . ARG A 1 90 ? -4.440 -1.499 7.993 1.00 95.12 90 ARG A CA 1
ATOM 682 C C . ARG A 1 90 ? -5.792 -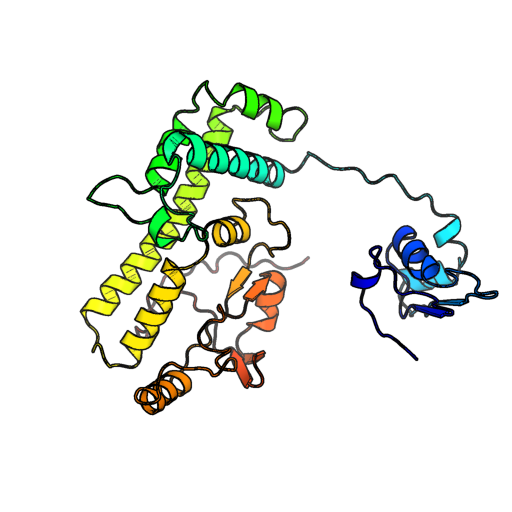0.787 8.033 1.00 95.12 90 ARG A C 1
ATOM 684 O O . ARG A 1 90 ? -5.865 0.398 7.719 1.00 95.12 90 ARG A O 1
ATOM 691 N N . HIS A 1 91 ? -6.853 -1.469 8.463 1.00 94.75 91 HIS A N 1
ATOM 692 C CA . HIS A 1 91 ? -8.162 -0.833 8.654 1.00 94.75 91 HIS A CA 1
ATOM 693 C C . HIS A 1 91 ? -8.140 0.201 9.783 1.00 94.75 91 HIS A C 1
ATOM 695 O O . HIS A 1 91 ? -8.690 1.289 9.622 1.00 94.75 91 HIS A O 1
ATOM 701 N N . VAL A 1 92 ? -7.443 -0.092 10.885 1.00 96.38 92 VAL A N 1
ATOM 702 C CA . VAL A 1 92 ? -7.206 0.887 11.954 1.00 96.38 92 VAL A CA 1
ATOM 703 C C . VAL A 1 92 ? -6.470 2.117 11.424 1.00 96.38 92 VAL A C 1
ATOM 705 O O . VAL A 1 92 ? -6.906 3.239 11.665 1.00 96.38 92 VAL A O 1
ATOM 708 N N . ASN A 1 93 ? -5.386 1.922 10.674 1.00 97.19 93 ASN A N 1
ATOM 709 C CA . ASN A 1 93 ? -4.619 3.009 10.068 1.00 97.19 93 ASN A CA 1
ATOM 710 C C . ASN A 1 93 ? -5.490 3.864 9.140 1.00 97.19 93 ASN A C 1
ATOM 712 O O . ASN A 1 93 ? -5.421 5.086 9.197 1.00 97.19 93 ASN A O 1
ATOM 716 N N . SER A 1 94 ? -6.340 3.233 8.323 1.00 95.75 94 SER A N 1
ATOM 717 C CA . SER A 1 94 ? -7.283 3.937 7.447 1.00 95.75 94 SER A CA 1
ATOM 718 C C . SER A 1 94 ? -8.274 4.789 8.234 1.00 95.75 94 SER A C 1
ATOM 720 O O . SER A 1 94 ? -8.535 5.928 7.853 1.00 95.75 94 SER A O 1
ATOM 722 N N . PHE A 1 95 ? -8.818 4.253 9.328 1.00 96.44 95 PHE A N 1
ATOM 723 C CA . PHE A 1 95 ? -9.724 4.985 10.207 1.00 96.44 95 PHE A CA 1
ATOM 724 C C . PHE A 1 95 ? -9.026 6.184 10.866 1.00 96.44 95 PHE A C 1
ATOM 726 O O . PHE A 1 95 ? -9.547 7.296 10.815 1.00 96.44 95 PHE A O 1
ATOM 733 N N . LEU A 1 96 ? -7.834 5.978 11.437 1.00 96.75 96 LEU A N 1
ATOM 734 C CA . LEU A 1 96 ? -7.054 7.039 12.080 1.00 96.75 96 LEU A CA 1
ATOM 735 C C . LEU A 1 96 ? -6.657 8.132 11.080 1.00 96.75 96 LEU A C 1
ATOM 737 O O . LEU A 1 96 ? -6.824 9.309 11.380 1.00 96.75 96 LEU A O 1
ATOM 741 N N . MET A 1 97 ? -6.184 7.754 9.888 1.00 95.19 97 MET A N 1
ATOM 742 C CA . MET A 1 97 ? -5.800 8.697 8.835 1.00 95.19 97 MET A CA 1
ATOM 743 C C . MET A 1 97 ? -6.995 9.523 8.361 1.00 95.19 97 MET A C 1
ATOM 745 O O . MET A 1 97 ? -6.915 10.746 8.330 1.00 95.19 97 MET A O 1
ATOM 749 N N . GLY A 1 98 ? -8.126 8.879 8.050 1.00 93.25 98 GLY A N 1
ATOM 750 C CA . GLY A 1 98 ? -9.332 9.595 7.630 1.00 93.25 98 GLY A CA 1
ATOM 751 C C . GLY A 1 98 ? -9.817 10.578 8.695 1.00 93.25 98 GLY A C 1
ATOM 752 O O . GLY A 1 98 ? -10.159 11.717 8.387 1.00 93.25 98 GLY A O 1
ATOM 753 N N . ARG A 1 99 ? -9.775 10.168 9.964 1.00 93.62 99 ARG A N 1
ATOM 754 C CA . ARG A 1 99 ? -10.198 11.013 11.078 1.00 93.62 99 ARG A CA 1
ATOM 755 C C . ARG A 1 99 ? -9.259 12.191 11.322 1.00 93.62 99 ARG A C 1
ATOM 757 O O . ARG A 1 99 ? -9.741 13.304 11.477 1.00 93.62 99 ARG A O 1
ATOM 764 N N . PHE A 1 100 ? -7.948 11.971 11.266 1.00 93.56 100 PHE A N 1
ATOM 765 C CA . PHE A 1 100 ? -6.946 13.036 11.328 1.00 93.56 100 PHE A CA 1
ATOM 766 C C . PHE A 1 100 ? -7.137 14.077 10.214 1.00 93.56 100 PHE A C 1
ATOM 768 O O . PHE A 1 100 ? -7.109 15.277 10.478 1.00 93.56 100 PHE A O 1
ATOM 775 N N . LEU A 1 101 ? -7.367 13.631 8.974 1.00 90.88 101 LEU A N 1
ATOM 776 C CA . LEU A 1 101 ? -7.587 14.537 7.844 1.00 90.88 101 LEU A CA 1
ATOM 777 C C . LEU A 1 101 ? -8.838 15.408 8.049 1.00 90.88 101 LEU A C 1
ATOM 779 O O . LEU A 1 101 ? -8.820 16.593 7.736 1.00 90.88 101 LEU A O 1
ATOM 783 N N . ILE A 1 102 ? -9.906 14.850 8.617 1.00 88.62 102 ILE A N 1
ATOM 784 C CA . ILE A 1 102 ? -11.141 15.599 8.882 1.00 88.62 102 ILE A CA 1
ATOM 785 C C . ILE A 1 102 ? -10.978 16.553 10.074 1.00 88.62 102 ILE A C 1
ATOM 787 O O . ILE A 1 102 ? -11.367 17.713 9.981 1.00 88.62 102 ILE A O 1
ATOM 791 N N . GLU A 1 103 ? -10.429 16.072 11.192 1.00 88.00 103 GLU A N 1
ATOM 792 C CA . GLU A 1 103 ? -10.436 16.798 12.469 1.00 88.00 103 GLU A CA 1
ATOM 793 C C . GLU A 1 103 ? -9.273 17.789 12.616 1.00 88.00 103 GLU A C 1
ATOM 795 O O . GLU A 1 103 ? -9.456 18.851 13.201 1.00 88.00 103 GLU A O 1
ATOM 800 N N . GLU A 1 104 ? -8.086 17.460 12.099 1.00 87.38 104 GLU A N 1
ATOM 801 C CA . GLU A 1 104 ? -6.868 18.251 12.327 1.00 87.38 104 GLU A CA 1
ATOM 802 C C . GLU A 1 104 ? -6.416 19.015 11.077 1.00 87.38 104 GLU A C 1
ATOM 804 O O . GLU A 1 104 ? -5.878 20.118 11.186 1.00 87.38 104 GLU A O 1
ATOM 809 N N . VAL A 1 105 ? -6.599 18.448 9.879 1.00 84.62 105 VAL A N 1
ATOM 810 C CA . VAL A 1 105 ? -6.301 19.163 8.622 1.00 84.62 105 VAL A CA 1
ATOM 811 C C . VAL A 1 105 ? -7.472 20.063 8.219 1.00 84.62 105 VAL A C 1
ATOM 813 O O . VAL A 1 105 ? -7.243 21.194 7.793 1.00 84.62 105 VAL A O 1
ATOM 816 N N . GLY A 1 106 ? -8.708 19.600 8.417 1.00 78.81 106 GLY A N 1
ATOM 817 C CA . GLY A 1 106 ? -9.921 20.388 8.219 1.00 78.81 106 GLY A CA 1
ATOM 818 C C . GLY A 1 106 ? -10.367 20.513 6.759 1.00 78.81 106 GLY A C 1
ATOM 819 O O . GLY A 1 106 ? -9.825 19.891 5.841 1.00 78.81 106 GLY A O 1
ATOM 820 N N . LEU A 1 107 ? -11.404 21.329 6.548 1.00 71.44 107 LEU A N 1
ATOM 821 C CA . LEU A 1 107 ? -11.967 21.586 5.224 1.00 71.44 107 LEU A CA 1
ATOM 822 C C . LEU A 1 107 ? -10.975 22.375 4.371 1.00 71.44 107 LEU A C 1
ATOM 824 O O . LEU A 1 107 ? -10.496 23.441 4.754 1.00 71.44 107 LEU A O 1
ATOM 828 N N . THR A 1 108 ? -10.678 21.852 3.187 1.00 64.94 108 THR A N 1
ATOM 829 C CA . THR A 1 108 ? -9.790 22.518 2.239 1.00 64.94 108 THR A CA 1
ATOM 830 C C . THR A 1 108 ? -10.592 23.502 1.386 1.00 64.94 108 THR A C 1
ATOM 832 O O . THR A 1 108 ? -11.650 23.160 0.869 1.00 64.94 108 THR A O 1
ATOM 835 N N . SER A 1 109 ? -10.095 24.729 1.213 1.00 56.78 109 SER A N 1
ATOM 836 C CA . SER A 1 109 ? -10.768 25.801 0.453 1.00 56.78 109 SER A CA 1
ATOM 837 C C . SER A 1 109 ? -10.751 25.608 -1.072 1.00 56.78 109 SER A C 1
ATOM 839 O O . SER A 1 109 ? -11.458 26.305 -1.795 1.00 56.78 109 SER A O 1
ATOM 841 N N . LYS A 1 110 ? -9.972 24.642 -1.566 1.00 56.03 110 LYS A N 1
ATOM 842 C CA . LYS A 1 110 ? -10.044 24.085 -2.923 1.00 56.03 110 LYS A CA 1
ATOM 843 C C . LYS A 1 110 ? -10.177 22.576 -2.794 1.00 56.03 110 LYS A C 1
ATOM 845 O O . LYS A 1 110 ? -9.489 22.000 -1.952 1.00 56.03 110 LYS A O 1
ATOM 850 N N . GLU A 1 111 ? -10.983 21.942 -3.641 1.00 53.22 111 GLU A N 1
ATOM 851 C CA . GLU A 1 111 ? -10.983 20.484 -3.786 1.00 53.22 111 GLU A CA 1
ATOM 852 C C . GLU A 1 111 ? -9.565 20.028 -4.162 1.00 53.22 111 GLU A C 1
ATOM 854 O O . GLU A 1 111 ? -9.124 20.134 -5.308 1.00 53.22 111 GLU A O 1
ATOM 859 N N . LYS A 1 112 ? -8.793 19.572 -3.171 1.00 57.53 112 LYS A N 1
ATOM 860 C CA . LYS A 1 112 ? -7.506 18.926 -3.412 1.00 57.53 112 LYS A CA 1
ATOM 861 C C . LYS A 1 112 ? -7.801 17.508 -3.874 1.00 57.53 112 LYS A C 1
ATOM 863 O O . LYS A 1 112 ? -7.817 16.577 -3.078 1.00 57.53 112 LYS A O 1
ATOM 868 N N . PHE A 1 113 ? -8.038 17.353 -5.173 1.00 54.41 113 PHE A N 1
ATOM 869 C CA . PHE A 1 113 ? -8.230 16.037 -5.784 1.00 54.41 113 PHE A CA 1
ATOM 870 C C . PHE A 1 113 ? -7.005 15.124 -5.622 1.00 54.41 113 PHE A C 1
ATOM 872 O O . PHE A 1 113 ? -7.155 13.907 -5.636 1.00 54.41 113 PHE A O 1
ATOM 879 N N . ASN A 1 114 ? -5.815 15.697 -5.391 1.00 63.16 114 ASN A N 1
ATOM 880 C CA . ASN A 1 114 ? -4.581 14.953 -5.165 1.00 63.16 114 ASN A CA 1
ATOM 881 C C . ASN A 1 114 ? -3.921 15.387 -3.848 1.00 63.16 114 ASN A C 1
ATOM 883 O O . ASN A 1 114 ? -3.489 16.529 -3.703 1.00 63.16 114 ASN A O 1
ATOM 887 N N . LEU A 1 115 ? -3.851 14.457 -2.895 1.00 82.19 115 LEU A N 1
ATOM 888 C CA . LEU A 1 115 ? -2.951 14.530 -1.745 1.00 82.19 115 LEU A CA 1
ATOM 889 C C . LEU A 1 115 ? -1.602 14.000 -2.229 1.00 82.19 115 LEU A C 1
ATOM 891 O O . LEU A 1 115 ? -1.517 12.814 -2.549 1.00 82.19 115 LEU A O 1
ATOM 895 N N . ASP A 1 116 ? -0.590 14.849 -2.346 1.00 88.12 116 ASP A N 1
ATOM 896 C CA . ASP A 1 116 ? 0.738 14.443 -2.803 1.00 88.12 116 ASP A CA 1
ATOM 897 C C . ASP A 1 116 ? 1.709 14.224 -1.628 1.00 88.12 116 ASP A C 1
ATOM 899 O O . ASP A 1 116 ? 1.432 14.582 -0.475 1.00 88.12 116 ASP A O 1
ATOM 903 N N . LEU A 1 117 ? 2.817 13.528 -1.897 1.00 88.44 117 LEU A N 1
ATOM 904 C CA . LEU A 1 117 ? 3.805 13.200 -0.867 1.00 88.44 117 LEU A CA 1
ATOM 905 C C . LEU A 1 117 ? 4.578 14.429 -0.390 1.00 88.44 117 LEU A C 1
ATOM 907 O O . LEU A 1 117 ? 4.966 14.474 0.778 1.00 88.44 117 LEU A O 1
ATOM 911 N N . GLU A 1 118 ? 4.775 15.418 -1.260 1.00 89.31 118 GLU A N 1
ATOM 912 C CA . GLU A 1 118 ? 5.396 16.689 -0.892 1.00 89.31 118 GLU A CA 1
ATOM 913 C C . GLU A 1 118 ? 4.580 17.394 0.194 1.00 89.31 118 GLU A C 1
ATOM 915 O O . GLU A 1 118 ? 5.110 17.677 1.269 1.00 89.31 118 GLU A O 1
ATOM 920 N N . TRP A 1 119 ? 3.274 17.577 -0.015 1.00 88.56 119 TRP A N 1
ATOM 921 C CA . TRP A 1 119 ? 2.377 18.178 0.973 1.00 88.56 119 TRP A CA 1
ATOM 922 C C . TRP A 1 119 ? 2.372 17.433 2.312 1.00 88.56 119 TRP A C 1
ATOM 924 O O . TRP A 1 119 ? 2.274 18.057 3.369 1.00 88.56 119 TRP A O 1
ATOM 934 N N . PHE A 1 120 ? 2.465 16.101 2.287 1.00 91.06 120 PHE A N 1
ATOM 935 C CA . PHE A 1 120 ? 2.392 15.299 3.505 1.00 91.06 120 PHE A CA 1
ATOM 936 C C . PHE A 1 120 ? 3.687 15.338 4.329 1.00 91.06 120 PHE A C 1
ATOM 938 O O . PHE A 1 120 ? 3.636 15.389 5.562 1.00 91.06 120 PHE A O 1
ATOM 945 N N . ASN A 1 121 ? 4.843 15.299 3.659 1.00 91.94 121 ASN A N 1
ATOM 946 C CA . ASN A 1 121 ? 6.136 15.096 4.313 1.00 91.94 121 ASN A CA 1
ATOM 947 C C . ASN A 1 121 ? 6.954 16.382 4.500 1.00 91.94 121 ASN A C 1
ATOM 949 O O . ASN A 1 121 ? 7.801 16.419 5.394 1.00 91.94 121 ASN A O 1
ATOM 953 N N . THR A 1 122 ? 6.724 17.428 3.701 1.00 88.00 122 THR A N 1
ATOM 954 C CA . THR A 1 122 ? 7.467 18.692 3.827 1.00 88.00 122 THR A CA 1
ATOM 955 C C . THR A 1 122 ? 6.902 19.592 4.924 1.00 88.00 122 THR A C 1
ATOM 957 O O . THR A 1 122 ? 5.745 19.480 5.339 1.00 88.00 122 THR A O 1
ATOM 960 N N . LYS A 1 123 ? 7.758 20.480 5.434 1.00 85.56 123 LYS A N 1
ATOM 961 C CA . LYS A 1 123 ? 7.374 21.527 6.382 1.00 85.56 123 LYS A CA 1
ATOM 962 C C . LYS A 1 123 ? 6.875 22.737 5.605 1.00 85.56 123 LYS A C 1
ATOM 964 O O . LYS A 1 123 ? 7.510 23.151 4.639 1.00 85.56 123 LYS A O 1
ATOM 969 N N . VAL A 1 124 ? 5.768 23.319 6.048 1.00 71.62 124 VAL A N 1
ATOM 970 C CA . VAL A 1 124 ? 5.242 24.570 5.492 1.00 71.62 124 VAL A CA 1
ATOM 971 C C . VAL A 1 124 ? 5.521 25.667 6.513 1.00 71.62 124 VAL A C 1
ATOM 973 O O . VAL A 1 124 ? 5.119 25.529 7.661 1.00 71.62 124 VAL A O 1
ATOM 976 N N . ASN A 1 125 ? 6.208 26.740 6.112 1.00 68.06 125 ASN A N 1
ATOM 977 C CA . ASN A 1 125 ? 6.468 27.919 6.954 1.00 68.06 125 ASN A CA 1
ATOM 978 C C . ASN A 1 125 ? 7.091 27.603 8.335 1.00 68.06 125 ASN A C 1
ATOM 980 O O . ASN A 1 125 ? 6.656 28.155 9.340 1.00 68.06 125 ASN A O 1
ATOM 984 N N . ASP A 1 126 ? 8.075 26.697 8.390 1.00 61.75 126 ASP A N 1
ATOM 985 C CA . ASP A 1 126 ? 8.718 26.220 9.635 1.00 61.75 126 ASP A CA 1
ATOM 986 C C . ASP A 1 126 ? 7.796 25.502 10.644 1.00 61.75 126 ASP A C 1
ATOM 988 O O . ASP A 1 126 ? 8.226 25.116 11.736 1.00 61.75 126 ASP A O 1
ATOM 992 N N . GLU A 1 127 ? 6.546 25.217 10.275 1.00 79.31 127 GLU A N 1
ATOM 993 C CA . GLU A 1 127 ? 5.665 24.359 11.061 1.00 79.31 127 GLU A CA 1
ATOM 994 C C . GLU A 1 127 ? 5.973 22.868 10.843 1.00 79.31 127 GLU A C 1
ATOM 996 O O . GLU A 1 127 ? 6.574 22.449 9.848 1.00 79.31 127 GLU A O 1
ATOM 1001 N N . LYS A 1 128 ? 5.538 22.037 11.800 1.00 86.12 128 LYS A N 1
ATOM 1002 C CA . LYS A 1 128 ? 5.638 20.572 11.708 1.00 86.12 128 LYS A CA 1
ATOM 1003 C C . LYS A 1 128 ? 4.965 20.061 10.434 1.00 86.12 128 LYS A C 1
ATOM 1005 O O . LYS A 1 128 ? 3.869 20.512 10.093 1.00 86.12 128 LYS A O 1
ATOM 1010 N N . SER A 1 129 ? 5.572 19.066 9.786 1.00 91.50 129 SER A N 1
ATOM 1011 C CA . SER A 1 129 ? 4.964 18.436 8.608 1.00 91.50 129 SER A CA 1
ATOM 1012 C C . SER A 1 129 ? 3.642 17.757 8.969 1.00 91.50 129 SER A C 1
ATOM 1014 O O . SER A 1 129 ? 3.355 17.454 10.132 1.00 91.50 129 SER A O 1
ATOM 1016 N N . ILE A 1 130 ? 2.805 17.487 7.973 1.00 92.06 130 ILE A N 1
ATOM 1017 C CA . ILE A 1 130 ? 1.507 16.845 8.208 1.00 92.06 130 ILE A CA 1
ATOM 1018 C C . ILE A 1 130 ? 1.695 15.419 8.731 1.00 92.06 130 ILE A C 1
ATOM 1020 O O . ILE A 1 130 ? 0.961 14.997 9.626 1.00 92.06 130 ILE A O 1
ATOM 1024 N N . ALA A 1 131 ? 2.731 14.720 8.268 1.00 94.12 131 ALA A N 1
ATOM 1025 C CA . ALA A 1 131 ? 3.163 13.449 8.832 1.00 94.12 131 ALA A CA 1
ATOM 1026 C C . ALA A 1 131 ? 3.523 13.565 10.326 1.00 94.12 131 ALA A C 1
ATOM 1028 O O . ALA A 1 131 ? 3.044 12.776 11.142 1.00 94.12 131 ALA A O 1
ATOM 1029 N N . GLU A 1 132 ? 4.310 14.572 10.722 1.00 94.31 132 GLU A N 1
ATOM 1030 C CA . GLU A 1 132 ? 4.661 14.815 12.130 1.00 94.31 132 GLU A CA 1
ATOM 1031 C C . GLU A 1 132 ? 3.430 15.172 12.976 1.00 94.31 132 GLU A C 1
ATOM 1033 O O . GLU A 1 132 ? 3.303 14.730 14.123 1.00 94.31 132 GLU A O 1
ATOM 1038 N N . ARG A 1 133 ? 2.497 15.951 12.418 1.00 93.62 133 ARG A N 1
ATOM 1039 C CA . ARG A 1 133 ? 1.210 16.266 13.051 1.00 93.62 133 ARG A CA 1
ATOM 1040 C C . ARG A 1 133 ? 0.376 15.002 13.258 1.00 93.62 133 ARG A C 1
ATOM 1042 O O . ARG A 1 133 ? -0.096 14.792 14.373 1.00 93.62 133 ARG A O 1
ATOM 1049 N N . TYR A 1 134 ? 0.280 14.126 12.254 1.00 95.31 134 TYR A N 1
ATOM 1050 C CA . TYR A 1 134 ? -0.392 12.827 12.362 1.00 95.31 134 TYR A CA 1
ATOM 1051 C C . TYR A 1 134 ? 0.239 11.951 13.449 1.00 95.31 134 TYR A C 1
ATOM 1053 O O . TYR A 1 134 ? -0.465 11.432 14.314 1.00 95.31 134 TYR A O 1
ATOM 1061 N N . ILE A 1 135 ? 1.570 11.814 13.444 1.00 96.19 135 ILE A N 1
ATOM 1062 C CA . ILE A 1 135 ? 2.314 11.013 14.427 1.00 96.19 135 ILE A CA 1
ATOM 1063 C C . ILE A 1 135 ? 2.023 11.503 15.847 1.00 96.19 135 ILE A C 1
ATOM 1065 O O . ILE A 1 135 ? 1.732 10.691 16.727 1.00 96.19 135 ILE A O 1
ATOM 1069 N N . ASN A 1 136 ? 2.091 12.817 16.074 1.00 94.56 136 ASN A N 1
ATOM 1070 C CA . ASN A 1 136 ? 1.823 13.405 17.384 1.00 94.56 136 ASN A CA 1
ATOM 1071 C C . ASN A 1 136 ? 0.363 13.198 17.794 1.00 94.56 136 ASN A C 1
ATOM 1073 O O . ASN A 1 136 ? 0.109 12.729 18.902 1.00 94.56 136 ASN A O 1
ATOM 1077 N N . TRP A 1 137 ? -0.578 13.464 16.886 1.00 94.94 137 TRP A N 1
ATOM 1078 C CA . TRP A 1 137 ? -2.010 13.301 17.119 1.00 94.94 137 TRP A CA 1
ATOM 1079 C C . TRP A 1 137 ? -2.372 11.857 17.480 1.00 94.94 137 TRP A C 1
ATOM 1081 O O . TRP A 1 137 ? -2.956 11.615 18.535 1.00 94.94 137 TRP A O 1
ATOM 1091 N N . VAL A 1 138 ? -1.940 10.869 16.690 1.00 95.75 138 VAL A N 1
ATOM 1092 C CA . VAL A 1 138 ? -2.218 9.452 16.977 1.00 95.75 138 VAL A CA 1
ATOM 1093 C C . VAL A 1 138 ? -1.587 9.011 18.299 1.00 95.75 138 VAL A C 1
ATOM 1095 O O . VAL A 1 138 ? -2.217 8.270 19.057 1.00 95.75 138 VAL A O 1
ATOM 1098 N N . LYS A 1 139 ? -0.365 9.470 18.616 1.00 94.19 139 LYS A N 1
ATOM 1099 C CA . LYS A 1 139 ? 0.321 9.131 19.876 1.00 94.19 139 LYS A CA 1
ATOM 1100 C C . LYS A 1 139 ? -0.432 9.628 21.113 1.00 94.19 139 LYS A C 1
ATOM 1102 O O . LYS A 1 139 ? -0.332 8.972 22.147 1.00 94.19 139 LYS A O 1
ATOM 1107 N N . THR A 1 140 ? -1.210 10.714 21.017 1.00 92.25 140 THR A N 1
ATOM 1108 C CA . THR A 1 140 ? -2.053 11.173 22.139 1.00 92.25 140 THR A CA 1
ATOM 1109 C C . THR A 1 140 ? -3.138 10.167 22.519 1.00 92.25 140 THR A C 1
ATOM 1111 O O . THR A 1 140 ? -3.558 10.142 23.673 1.00 92.25 140 THR A O 1
ATOM 1114 N N . CYS A 1 141 ? -3.559 9.313 21.574 1.00 88.00 141 CYS A N 1
ATOM 1115 C CA . CYS A 1 141 ? -4.653 8.361 21.751 1.00 88.00 141 CYS A CA 1
ATOM 1116 C C . CYS A 1 141 ? -5.892 9.044 22.360 1.00 88.00 141 CYS A C 1
ATOM 1118 O O . CYS A 1 141 ? -6.378 8.639 23.412 1.00 88.00 141 CYS A O 1
ATOM 1120 N N . ASP A 1 142 ? -6.366 10.118 21.731 1.00 89.38 142 ASP A N 1
ATOM 1121 C CA . ASP A 1 142 ? -7.448 10.954 22.249 1.00 89.38 142 ASP A CA 1
ATOM 1122 C C . ASP A 1 142 ? -8.750 10.162 22.501 1.00 89.38 142 ASP A C 1
ATOM 1124 O O . ASP A 1 142 ? -9.177 9.324 21.697 1.00 89.38 142 ASP A O 1
ATOM 1128 N N . LYS A 1 143 ? -9.438 10.485 23.604 1.00 89.44 143 LYS A N 1
ATOM 1129 C CA . LYS A 1 143 ? -10.763 9.950 23.955 1.00 89.44 143 LYS A CA 1
ATOM 1130 C C . LYS A 1 143 ? -11.779 10.118 22.818 1.00 89.44 143 LYS A C 1
ATOM 1132 O O . LYS A 1 143 ? -12.649 9.258 22.676 1.00 89.44 143 LYS A O 1
ATOM 1137 N N . ARG A 1 144 ? -11.637 11.159 21.978 1.00 89.12 144 ARG A N 1
ATOM 1138 C CA . ARG A 1 144 ? -12.497 11.436 20.806 1.00 89.12 144 ARG A CA 1
ATOM 1139 C C . ARG A 1 144 ? -12.676 10.236 19.868 1.00 89.12 144 ARG A C 1
ATOM 1141 O O . ARG A 1 144 ? -13.762 10.046 19.321 1.00 89.12 144 ARG A O 1
ATOM 1148 N N . PHE A 1 145 ? -11.644 9.407 19.690 1.00 90.50 145 PHE A N 1
ATOM 1149 C CA . PHE A 1 145 ? -11.688 8.268 18.765 1.00 90.50 145 PHE A CA 1
ATOM 1150 C C . PHE A 1 145 ? -11.454 6.903 19.420 1.00 90.50 145 PHE A C 1
ATOM 1152 O O . PHE A 1 145 ? -11.633 5.884 18.752 1.00 90.50 145 PHE A O 1
ATOM 1159 N N . GLN A 1 146 ? -11.138 6.848 20.718 1.00 92.31 146 GLN A N 1
ATOM 1160 C CA . GLN A 1 146 ? -10.931 5.592 21.451 1.00 92.31 146 GLN A CA 1
ATOM 1161 C C . GLN A 1 146 ? -12.139 4.643 21.392 1.00 92.31 146 GLN A C 1
ATOM 1163 O O . GLN A 1 146 ? -11.961 3.452 21.154 1.00 92.31 146 GLN A O 1
ATOM 1168 N N . SER A 1 147 ? -13.365 5.150 21.572 1.00 93.56 147 SER A N 1
ATOM 1169 C CA . SER A 1 147 ? -14.582 4.316 21.551 1.00 93.56 147 SER A CA 1
ATOM 1170 C C . SER A 1 147 ? -14.820 3.669 20.178 1.00 93.56 147 SER A C 1
ATOM 1172 O O . SER A 1 147 ? -15.079 2.466 20.068 1.00 93.56 147 SER A O 1
ATOM 1174 N N . ALA A 1 148 ? -14.650 4.450 19.110 1.00 94.81 148 ALA A N 1
ATOM 1175 C CA . ALA A 1 148 ? -14.756 3.957 17.741 1.00 94.81 148 ALA A CA 1
ATOM 1176 C C . ALA A 1 148 ? -13.628 2.967 17.407 1.00 94.81 148 ALA A C 1
ATOM 1178 O O . ALA A 1 148 ? -13.882 1.930 16.796 1.00 94.81 148 ALA A O 1
ATOM 1179 N N . LEU A 1 149 ? -12.403 3.229 17.874 1.00 94.94 149 LEU A N 1
ATOM 1180 C CA . LEU A 1 149 ? -11.272 2.319 17.706 1.00 94.94 149 LEU A CA 1
ATOM 1181 C C . LEU A 1 149 ? -11.494 0.983 18.436 1.00 94.94 149 LEU A C 1
ATOM 1183 O O . LEU A 1 149 ? -11.249 -0.072 17.856 1.00 94.94 149 LEU A O 1
ATOM 1187 N N . ALA A 1 150 ? -12.013 1.012 19.668 1.00 95.06 150 ALA A N 1
ATOM 1188 C CA . ALA A 1 150 ? -12.372 -0.188 20.426 1.00 95.06 150 ALA A CA 1
ATOM 1189 C C . ALA A 1 150 ? -13.454 -1.013 19.714 1.00 95.06 150 ALA A C 1
ATOM 1191 O O . ALA A 1 150 ? -13.389 -2.241 19.681 1.00 95.06 150 ALA A O 1
ATOM 1192 N N . THR A 1 151 ? -14.424 -0.332 19.099 1.00 95.88 151 THR A N 1
ATOM 1193 C CA . THR A 1 151 ? -15.465 -0.973 18.288 1.00 95.88 151 THR A CA 1
ATOM 1194 C C . THR A 1 151 ? -14.868 -1.638 17.049 1.00 95.88 151 THR A C 1
ATOM 1196 O O . THR A 1 151 ? -15.208 -2.780 16.753 1.00 95.88 151 THR A O 1
ATOM 1199 N N . LEU A 1 152 ? -13.932 -0.969 16.369 1.00 94.62 152 LEU A N 1
ATOM 1200 C CA . LEU A 1 152 ? -13.279 -1.475 15.160 1.00 94.62 152 LEU A CA 1
ATOM 1201 C C . LEU A 1 152 ? -12.468 -2.756 15.407 1.00 94.62 152 LEU A C 1
ATOM 1203 O O . LEU A 1 152 ? -12.468 -3.653 14.569 1.00 94.62 152 LEU A O 1
ATOM 1207 N N . VAL A 1 153 ? -11.782 -2.860 16.549 1.00 96.25 153 VAL A N 1
ATOM 1208 C CA . VAL A 1 153 ? -10.962 -4.043 16.874 1.00 96.25 153 VAL A CA 1
ATOM 1209 C C . VAL A 1 153 ? -11.749 -5.160 17.565 1.00 96.25 153 VAL A C 1
ATOM 1211 O O . VAL A 1 153 ? -11.218 -6.260 17.759 1.00 96.25 153 VAL A O 1
ATOM 1214 N N . LYS A 1 154 ? -13.015 -4.925 17.923 1.00 95.19 154 LYS A N 1
ATOM 1215 C CA . LYS A 1 154 ? -13.860 -5.910 18.604 1.00 95.19 154 LYS A CA 1
ATOM 1216 C C . LYS A 1 154 ? -14.029 -7.165 17.743 1.00 95.19 154 LYS A C 1
ATOM 1218 O O . LYS A 1 154 ? -14.410 -7.093 16.583 1.00 95.19 154 LYS A O 1
ATOM 1223 N N . GLY A 1 155 ? -13.755 -8.334 18.325 1.00 93.06 155 GLY A N 1
ATOM 1224 C CA . GLY A 1 155 ? -13.873 -9.620 17.621 1.00 93.06 155 GLY A CA 1
ATOM 1225 C C . GLY A 1 155 ? -12.755 -9.911 16.613 1.00 93.06 155 GLY A C 1
ATOM 1226 O O . GLY A 1 155 ? -12.805 -10.934 15.937 1.00 93.06 155 GLY A O 1
ATOM 1227 N N . THR A 1 156 ? -11.729 -9.061 16.540 1.00 95.31 156 THR A N 1
ATOM 1228 C CA . THR A 1 156 ? -10.574 -9.239 15.650 1.00 95.31 156 THR A CA 1
ATOM 1229 C C . THR A 1 156 ? -9.341 -9.743 16.403 1.00 95.31 156 THR A C 1
ATOM 1231 O O . THR A 1 156 ? -9.343 -9.844 17.634 1.00 95.31 156 THR A O 1
ATOM 1234 N N . ALA A 1 157 ? -8.255 -10.010 15.676 1.00 94.31 157 ALA A N 1
ATOM 1235 C CA . ALA A 1 157 ? -6.957 -10.356 16.252 1.00 94.31 157 ALA A CA 1
ATOM 1236 C C . ALA A 1 157 ? -6.400 -9.292 17.220 1.00 94.31 157 ALA A C 1
ATOM 1238 O O . ALA A 1 157 ? -5.722 -9.637 18.181 1.00 94.31 157 ALA A O 1
ATOM 1239 N N . LEU A 1 158 ? -6.745 -8.010 17.035 1.00 94.94 158 LEU A N 1
ATOM 1240 C CA . LEU A 1 158 ? -6.256 -6.912 17.882 1.00 94.94 158 LEU A CA 1
ATOM 1241 C C . LEU A 1 158 ? -7.134 -6.631 19.114 1.00 94.94 158 LEU A C 1
ATOM 1243 O O . LEU A 1 158 ? -6.863 -5.684 19.846 1.00 94.94 158 LEU A O 1
ATOM 1247 N N . ARG A 1 159 ? -8.164 -7.445 19.390 1.00 94.25 159 ARG A N 1
ATOM 1248 C CA . ARG A 1 159 ? -9.131 -7.201 20.484 1.00 94.25 159 ARG A CA 1
ATOM 1249 C C . ARG A 1 159 ? -8.505 -7.064 21.880 1.00 94.25 159 ARG A C 1
ATOM 1251 O O . ARG A 1 159 ? -9.046 -6.354 22.716 1.00 94.25 159 ARG A O 1
ATOM 1258 N N . ASN A 1 160 ? -7.399 -7.770 22.128 1.00 93.19 160 ASN A N 1
ATOM 1259 C CA . ASN A 1 160 ? -6.711 -7.801 23.424 1.00 93.19 160 ASN A CA 1
ATOM 1260 C C . ASN A 1 160 ? -5.529 -6.819 23.483 1.00 93.19 160 ASN A C 1
ATOM 1262 O O . ASN A 1 160 ? -4.902 -6.676 24.531 1.00 93.19 160 ASN A O 1
ATOM 1266 N N . ALA A 1 161 ? -5.189 -6.168 22.367 1.00 94.12 161 ALA A N 1
ATOM 1267 C CA . ALA A 1 161 ? -4.088 -5.222 22.328 1.00 94.12 161 ALA A CA 1
ATOM 1268 C C . ALA A 1 161 ? -4.529 -3.881 22.945 1.00 94.12 161 ALA A C 1
ATOM 1270 O O . ALA A 1 161 ? -5.604 -3.377 22.608 1.00 94.12 161 ALA A O 1
ATOM 1271 N N . PRO A 1 162 ? -3.709 -3.253 23.808 1.00 95.38 162 PRO A N 1
ATOM 1272 C CA . PRO A 1 162 ? -4.008 -1.920 24.314 1.00 95.38 162 PRO A CA 1
ATOM 1273 C C . PRO A 1 162 ? -4.163 -0.918 23.163 1.00 95.38 162 PRO A C 1
ATOM 1275 O O . PRO A 1 162 ? -3.315 -0.864 22.269 1.00 95.38 162 PRO A O 1
ATOM 1278 N N . LEU A 1 163 ? -5.194 -0.067 23.209 1.00 94.94 163 LEU A N 1
ATOM 1279 C CA . LEU A 1 163 ? -5.445 0.932 22.157 1.00 94.94 163 LEU A CA 1
ATOM 1280 C C . LEU A 1 163 ? -4.235 1.849 21.927 1.00 94.94 163 LEU A C 1
ATOM 1282 O O . LEU A 1 163 ? -3.883 2.144 20.789 1.00 94.94 163 LEU A O 1
ATOM 1286 N N . ALA A 1 164 ? -3.532 2.219 23.001 1.00 94.94 164 ALA A N 1
ATOM 1287 C CA . ALA A 1 164 ? -2.301 3.002 22.915 1.00 94.94 164 ALA A CA 1
ATOM 1288 C C . ALA A 1 164 ? -1.194 2.290 22.114 1.00 94.94 164 ALA A C 1
ATOM 1290 O O . ALA A 1 164 ? -0.459 2.939 21.371 1.00 94.94 164 ALA A O 1
ATOM 1291 N N . HIS A 1 165 ? -1.089 0.960 22.217 1.00 95.31 165 HIS A N 1
ATOM 1292 C CA . HIS A 1 165 ? -0.127 0.178 21.439 1.00 95.31 165 HIS A CA 1
ATOM 1293 C C . HIS A 1 165 ? -0.493 0.165 19.951 1.00 95.31 165 HIS A C 1
ATOM 1295 O O . HIS A 1 165 ? 0.373 0.366 19.101 1.00 95.31 165 HIS A O 1
ATOM 1301 N N . ILE A 1 166 ? -1.782 0.012 19.638 1.00 96.25 166 ILE A N 1
ATOM 1302 C CA . ILE A 1 166 ? -2.302 0.055 18.265 1.00 96.25 166 ILE A CA 1
ATOM 1303 C C . ILE A 1 166 ? -2.030 1.427 17.617 1.00 96.25 166 ILE A C 1
ATOM 1305 O O . ILE A 1 166 ? -1.530 1.501 16.490 1.00 96.25 166 ILE A O 1
ATOM 1309 N N . CYS A 1 167 ? -2.293 2.517 18.344 1.00 96.81 167 CYS A N 1
ATOM 1310 C CA . CYS A 1 167 ? -1.978 3.879 17.912 1.00 96.81 167 CYS A CA 1
ATOM 1311 C C . CYS A 1 167 ? -0.466 4.069 17.710 1.00 96.81 167 CYS A C 1
ATOM 1313 O O . CYS A 1 167 ? -0.029 4.551 16.664 1.00 96.81 167 CYS A O 1
ATOM 1315 N N . LYS A 1 168 ? 0.357 3.619 18.666 1.00 96.50 168 LYS A N 1
ATOM 1316 C CA . LYS A 1 168 ? 1.822 3.692 18.564 1.00 96.50 168 LYS A CA 1
ATOM 1317 C C . LYS A 1 168 ? 2.352 2.926 17.351 1.00 96.50 168 LYS A C 1
ATOM 1319 O O . LYS A 1 168 ? 3.271 3.410 16.696 1.00 96.50 168 LYS A O 1
ATOM 1324 N N . HIS A 1 169 ? 1.770 1.773 17.028 1.00 96.44 169 HIS A N 1
ATOM 1325 C CA . HIS A 1 169 ? 2.130 1.007 15.839 1.00 96.44 169 HIS A CA 1
ATOM 1326 C C . HIS A 1 169 ? 1.820 1.783 14.548 1.00 96.44 169 HIS A C 1
ATOM 1328 O O . HIS A 1 169 ? 2.657 1.836 13.648 1.00 96.44 169 HIS A O 1
ATOM 1334 N N . SER A 1 170 ? 0.659 2.442 14.473 1.00 97.19 170 SER A N 1
ATOM 1335 C CA . SER A 1 170 ? 0.312 3.313 13.341 1.00 97.19 170 SER A CA 1
ATOM 1336 C C . SER A 1 170 ? 1.295 4.480 13.189 1.00 97.19 170 SER A C 1
ATOM 1338 O O . SER A 1 170 ? 1.828 4.708 12.103 1.00 97.19 170 SER A O 1
ATOM 1340 N N . ALA A 1 171 ? 1.606 5.161 14.296 1.00 97.44 171 ALA A N 1
ATOM 1341 C CA . ALA A 1 171 ? 2.554 6.271 14.318 1.00 97.44 171 ALA A CA 1
ATOM 1342 C C . ALA A 1 171 ? 3.965 5.838 13.891 1.00 97.44 171 ALA A C 1
ATOM 1344 O O . ALA A 1 171 ? 4.562 6.480 13.032 1.00 97.44 171 ALA A O 1
ATOM 1345 N N . LYS A 1 172 ? 4.464 4.711 14.422 1.00 97.31 172 LYS A N 1
ATOM 1346 C CA . LYS A 1 172 ? 5.759 4.136 14.029 1.00 97.31 172 LYS A CA 1
ATOM 1347 C C . LYS A 1 172 ? 5.799 3.826 12.534 1.00 97.31 172 LYS A C 1
ATOM 1349 O O . LYS A 1 172 ? 6.818 4.042 11.888 1.00 97.31 172 LYS A O 1
ATOM 1354 N N . LYS A 1 173 ? 4.696 3.328 11.965 1.00 96.31 173 LYS A N 1
ATOM 1355 C CA . LYS A 1 173 ? 4.676 2.977 10.546 1.00 96.31 173 LYS A CA 1
ATOM 1356 C C . LYS A 1 173 ? 4.745 4.201 9.634 1.00 96.31 173 LYS A C 1
ATOM 1358 O O . LYS A 1 173 ? 5.456 4.144 8.637 1.00 96.31 173 LYS A O 1
ATOM 1363 N N . ILE A 1 174 ? 4.055 5.291 9.976 1.00 97.00 174 ILE A N 1
ATOM 1364 C CA . ILE A 1 174 ? 4.196 6.563 9.249 1.00 97.00 174 ILE A CA 1
ATOM 1365 C C . ILE A 1 174 ? 5.597 7.142 9.429 1.00 97.00 174 ILE A C 1
ATOM 1367 O O . ILE A 1 174 ? 6.182 7.575 8.448 1.00 97.00 174 ILE A O 1
ATOM 1371 N N . GLU A 1 175 ? 6.169 7.071 10.630 1.00 96.31 175 GLU A N 1
ATOM 1372 C CA . GLU A 1 175 ? 7.549 7.498 10.888 1.00 96.31 175 GLU A CA 1
ATOM 1373 C C . GLU A 1 175 ? 8.546 6.766 9.970 1.00 96.31 175 GLU A C 1
ATOM 1375 O O . GLU A 1 175 ? 9.304 7.414 9.259 1.00 96.31 175 GLU A O 1
ATOM 1380 N N . GLU A 1 176 ? 8.467 5.434 9.862 1.00 94.19 176 GLU A N 1
ATOM 1381 C CA . GLU A 1 176 ? 9.292 4.647 8.926 1.00 94.19 176 GLU A CA 1
ATOM 1382 C C . GLU A 1 176 ? 9.120 5.073 7.454 1.00 94.19 176 GLU A C 1
ATOM 1384 O O . GLU A 1 176 ? 10.090 5.094 6.692 1.00 94.19 176 GLU A O 1
ATOM 1389 N N . ILE A 1 177 ? 7.885 5.369 7.033 1.00 91.44 177 ILE A N 1
ATOM 1390 C CA . ILE A 1 177 ? 7.562 5.766 5.653 1.00 91.44 177 ILE A CA 1
ATOM 1391 C C . ILE A 1 177 ? 8.113 7.166 5.359 1.00 91.44 177 ILE A C 1
ATOM 1393 O O . ILE A 1 177 ? 8.807 7.353 4.360 1.00 91.44 177 ILE A O 1
ATOM 1397 N N . THR A 1 178 ? 7.857 8.122 6.249 1.00 93.00 178 THR A N 1
ATOM 1398 C CA . THR A 1 178 ? 8.284 9.515 6.110 1.00 93.00 178 THR A CA 1
ATOM 1399 C C . THR A 1 178 ? 9.796 9.654 6.219 1.00 93.00 178 THR A C 1
ATOM 1401 O O . THR A 1 178 ? 10.380 10.341 5.391 1.00 93.00 178 THR A O 1
ATOM 1404 N N . THR A 1 179 ? 10.469 8.968 7.150 1.00 91.88 179 THR A N 1
ATOM 1405 C CA . THR A 1 179 ? 11.941 9.002 7.231 1.00 91.88 179 THR A CA 1
ATOM 1406 C C . THR A 1 179 ? 12.578 8.507 5.937 1.00 91.88 179 THR A C 1
ATOM 1408 O O . THR A 1 179 ? 13.527 9.117 5.449 1.00 91.88 179 THR A O 1
ATOM 1411 N N . ARG A 1 180 ? 12.039 7.437 5.335 1.00 88.00 180 ARG A N 1
ATOM 1412 C CA . ARG A 1 180 ? 12.528 6.957 4.038 1.00 88.00 180 ARG A CA 1
ATOM 1413 C C . ARG A 1 180 ? 12.356 8.017 2.948 1.00 88.00 180 ARG A C 1
ATOM 1415 O O . ARG A 1 180 ? 13.314 8.276 2.232 1.00 88.00 180 ARG A O 1
ATOM 1422 N N . TRP A 1 181 ? 11.176 8.630 2.853 1.00 90.06 181 TRP A N 1
ATOM 1423 C CA . TRP A 1 181 ? 10.898 9.669 1.858 1.00 90.06 181 TRP A CA 1
ATOM 1424 C C . TRP A 1 181 ? 11.774 10.915 2.051 1.00 90.06 181 TRP A C 1
ATOM 1426 O O . TRP A 1 181 ? 12.322 11.429 1.085 1.00 90.06 181 TRP A O 1
ATOM 1436 N N . VAL A 1 182 ? 11.963 11.381 3.291 1.00 90.62 182 VAL A N 1
ATOM 1437 C CA . VAL A 1 182 ? 12.786 12.566 3.596 1.00 90.62 182 VAL A CA 1
ATOM 1438 C C . VAL A 1 182 ? 14.248 12.325 3.232 1.00 90.62 182 VAL A C 1
ATOM 1440 O O . VAL A 1 182 ? 14.865 13.195 2.623 1.00 90.62 182 VAL A O 1
ATOM 1443 N N . ASN A 1 183 ? 14.786 11.141 3.537 1.00 88.00 183 ASN A N 1
ATOM 1444 C CA . ASN A 1 183 ? 16.140 10.766 3.124 1.00 88.00 183 ASN A CA 1
ATOM 1445 C C . ASN A 1 183 ? 16.280 10.738 1.591 1.00 88.00 183 ASN A C 1
ATOM 1447 O O . ASN A 1 183 ? 17.341 11.069 1.067 1.00 88.00 183 ASN A O 1
ATOM 1451 N N . GLU A 1 184 ? 15.216 10.348 0.882 1.00 85.12 184 GLU A N 1
ATOM 1452 C CA . GLU A 1 184 ? 15.131 10.375 -0.582 1.00 85.12 184 GLU A CA 1
ATOM 1453 C C . GLU A 1 184 ? 15.140 11.785 -1.147 1.00 85.12 184 GLU A C 1
ATOM 1455 O O . GLU A 1 184 ? 15.993 12.141 -1.958 1.00 85.12 184 GLU A O 1
ATOM 1460 N N . TYR A 1 185 ? 14.261 12.622 -0.619 1.00 89.62 185 TYR A N 1
ATOM 1461 C CA . TYR A 1 185 ? 14.140 14.013 -1.009 1.00 89.62 185 TYR A CA 1
ATOM 1462 C C . TYR A 1 185 ? 15.430 14.809 -0.755 1.00 89.62 185 TYR A C 1
ATOM 1464 O O . TYR A 1 185 ? 15.916 15.504 -1.644 1.00 89.62 185 TYR A O 1
ATOM 1472 N N . GLN A 1 186 ? 16.019 14.680 0.439 1.00 89.88 186 GLN A N 1
ATOM 1473 C CA . GLN A 1 186 ? 17.247 15.392 0.812 1.00 89.88 186 GLN A CA 1
ATOM 1474 C C . GLN A 1 186 ? 18.448 14.961 -0.024 1.00 89.88 186 GLN A C 1
ATOM 1476 O O . GLN A 1 186 ? 19.279 15.797 -0.367 1.00 89.88 186 GLN A O 1
ATOM 1481 N N . TYR A 1 187 ? 18.542 13.674 -0.361 1.00 87.88 187 TYR A N 1
ATOM 1482 C CA . TYR A 1 187 ? 19.587 13.196 -1.255 1.00 87.88 187 TYR A CA 1
ATOM 1483 C C . TYR A 1 187 ? 19.500 13.881 -2.622 1.00 87.88 187 TYR A C 1
ATOM 1485 O O . TYR A 1 187 ? 20.487 14.451 -3.082 1.00 87.88 187 TYR A O 1
ATOM 1493 N N . ILE A 1 188 ? 18.310 13.886 -3.232 1.00 86.81 188 ILE A N 1
ATOM 1494 C CA . ILE A 1 188 ? 18.108 14.485 -4.556 1.00 86.81 188 ILE A CA 1
ATOM 1495 C C . ILE A 1 188 ? 18.389 15.995 -4.525 1.00 86.81 188 ILE A C 1
ATOM 1497 O O . ILE A 1 188 ? 19.039 16.511 -5.431 1.00 86.81 188 ILE A O 1
ATOM 1501 N N . GLU A 1 189 ? 17.945 16.705 -3.482 1.00 89.25 189 GLU A N 1
ATOM 1502 C CA . GLU A 1 189 ? 18.240 18.137 -3.316 1.00 89.25 189 GLU A CA 1
ATOM 1503 C C . GLU A 1 189 ? 19.741 18.414 -3.205 1.00 89.25 189 GLU A C 1
ATOM 1505 O O . GLU A 1 189 ? 20.246 19.311 -3.873 1.00 89.25 189 GLU A O 1
ATOM 1510 N N . ASN A 1 190 ? 20.466 17.636 -2.398 1.00 88.81 190 ASN A N 1
ATOM 1511 C CA . ASN A 1 190 ? 21.904 17.826 -2.211 1.00 88.81 190 ASN A CA 1
ATOM 1512 C C . ASN A 1 190 ? 22.685 17.578 -3.507 1.00 88.81 190 ASN A C 1
ATOM 1514 O O . ASN A 1 190 ? 23.606 18.331 -3.821 1.00 88.81 190 ASN A O 1
ATOM 1518 N N . GLU A 1 191 ? 22.301 16.558 -4.275 1.00 87.50 191 GLU A N 1
ATOM 1519 C CA . GLU A 1 191 ? 22.917 16.264 -5.571 1.00 87.50 191 GLU A CA 1
ATOM 1520 C C . GLU A 1 191 ? 22.628 17.361 -6.606 1.00 87.50 191 GLU A C 1
ATOM 1522 O O . GLU A 1 191 ? 23.498 17.697 -7.403 1.00 87.50 191 GLU A O 1
ATOM 1527 N N . LEU A 1 192 ? 21.447 17.987 -6.578 1.00 87.75 192 LEU A N 1
ATOM 1528 C CA . LEU A 1 192 ? 21.096 19.060 -7.516 1.00 87.75 192 LEU A CA 1
ATOM 1529 C C . LEU A 1 192 ? 21.935 20.339 -7.341 1.00 87.75 192 LEU A C 1
ATOM 1531 O O . LEU A 1 192 ? 22.105 21.074 -8.311 1.00 87.75 192 LEU A O 1
ATOM 1535 N N . VAL A 1 193 ? 22.480 20.613 -6.149 1.00 86.56 193 VAL A N 1
ATOM 1536 C CA . VAL A 1 193 ? 23.247 21.846 -5.863 1.00 86.56 193 VAL A CA 1
ATOM 1537 C C . VAL A 1 193 ? 24.577 21.912 -6.632 1.00 86.56 193 VAL A C 1
ATOM 1539 O O . VAL A 1 193 ? 25.059 23.004 -6.928 1.00 86.56 193 VAL A O 1
ATOM 1542 N N . GLY A 1 194 ? 25.176 20.764 -6.965 1.00 80.88 194 GLY A N 1
ATOM 1543 C CA . GLY A 1 194 ? 26.514 20.682 -7.567 1.00 80.88 194 GLY A CA 1
ATOM 1544 C C . GLY A 1 194 ? 26.551 20.358 -9.063 1.00 80.88 194 GLY A C 1
ATOM 1545 O O . GLY A 1 194 ? 27.637 20.171 -9.610 1.00 80.88 194 GLY A O 1
ATOM 1546 N N . VAL A 1 195 ? 25.397 20.240 -9.722 1.00 86.81 195 VAL A N 1
ATOM 1547 C CA . VAL A 1 195 ? 25.294 19.689 -11.082 1.00 86.81 195 VAL A CA 1
ATOM 1548 C C . VAL A 1 195 ? 24.908 20.775 -12.079 1.00 86.81 195 VAL A C 1
ATOM 1550 O O . VAL A 1 195 ? 24.102 21.650 -11.776 1.00 86.81 195 VAL A O 1
ATOM 1553 N N . ASP A 1 196 ? 25.466 20.694 -13.290 1.00 85.38 196 ASP A N 1
ATOM 1554 C CA . ASP A 1 196 ? 25.074 21.544 -14.418 1.00 85.38 196 ASP A CA 1
ATOM 1555 C C . ASP A 1 196 ? 23.549 21.458 -14.658 1.00 85.38 196 ASP A C 1
ATOM 1557 O O . ASP A 1 196 ? 23.059 20.372 -15.001 1.00 85.38 196 ASP A O 1
ATOM 1561 N N . PRO A 1 197 ? 22.790 22.564 -14.498 1.00 81.38 197 PRO A N 1
ATOM 1562 C CA . PRO A 1 197 ? 21.331 22.572 -14.617 1.00 81.38 197 PRO A CA 1
ATOM 1563 C C . PRO A 1 197 ? 20.795 22.071 -15.964 1.00 81.38 197 PRO A C 1
ATOM 1565 O O . PRO A 1 197 ? 19.688 21.529 -16.015 1.00 81.38 197 PRO A O 1
ATOM 1568 N N . ASP A 1 198 ? 21.561 22.224 -17.049 1.00 79.50 198 ASP A N 1
ATOM 1569 C CA . ASP A 1 198 ? 21.187 21.748 -18.388 1.00 79.50 198 ASP A CA 1
ATOM 1570 C C . ASP A 1 198 ? 21.785 20.366 -18.729 1.00 79.50 198 ASP A C 1
ATOM 1572 O O . ASP A 1 198 ? 21.561 19.824 -19.819 1.00 79.50 198 ASP A O 1
ATOM 1576 N N . GLY A 1 199 ? 22.504 19.753 -17.786 1.00 83.75 199 GLY A N 1
ATOM 1577 C CA . GLY A 1 199 ? 23.141 18.454 -17.951 1.00 83.75 199 GLY A CA 1
ATOM 1578 C C . GLY A 1 199 ? 22.167 17.257 -17.922 1.00 83.75 199 GLY A C 1
ATOM 1579 O O . GLY A 1 199 ? 21.083 17.322 -17.3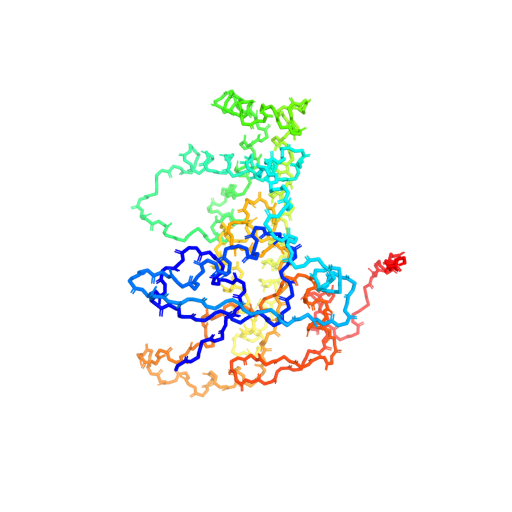31 1.00 83.75 199 GLY A O 1
ATOM 1580 N N . PRO A 1 200 ? 22.569 16.094 -18.485 1.00 81.06 200 PRO A N 1
ATOM 1581 C CA . PRO A 1 200 ? 21.775 14.860 -18.435 1.00 81.06 200 PRO A CA 1
ATOM 1582 C C . PRO A 1 200 ? 21.467 14.378 -17.012 1.00 81.06 200 PRO A C 1
ATOM 1584 O O . PRO A 1 200 ? 20.430 13.762 -16.771 1.00 81.06 200 PRO A O 1
ATOM 1587 N N . TYR A 1 201 ? 22.374 14.642 -16.070 1.00 81.25 201 TYR A N 1
ATOM 1588 C CA . TYR A 1 201 ? 22.239 14.199 -14.686 1.00 81.25 201 TYR A CA 1
ATOM 1589 C C . TYR A 1 201 ? 21.224 15.049 -13.907 1.00 81.25 201 TYR A C 1
ATOM 1591 O O . TYR A 1 201 ? 20.299 14.494 -13.315 1.00 81.25 201 TYR A O 1
ATOM 1599 N N . ALA A 1 202 ? 21.290 16.383 -14.019 1.00 83.56 202 ALA A N 1
ATOM 1600 C CA . ALA A 1 202 ? 20.280 17.279 -13.447 1.00 83.56 202 ALA A CA 1
ATOM 1601 C C . ALA A 1 202 ? 18.884 17.003 -14.017 1.00 83.56 202 ALA A C 1
ATOM 1603 O O . ALA A 1 202 ? 17.883 17.090 -13.306 1.00 83.56 202 ALA A O 1
ATOM 1604 N N . TYR A 1 203 ? 18.798 16.628 -15.295 1.00 80.44 203 TYR A N 1
ATOM 1605 C CA . TYR A 1 203 ? 17.541 16.210 -15.902 1.00 80.44 203 TYR A CA 1
ATOM 1606 C C . TYR A 1 203 ? 16.920 14.991 -15.211 1.00 80.44 203 TYR A C 1
ATOM 1608 O O . TYR A 1 203 ? 15.729 15.013 -14.884 1.00 80.44 203 TYR A O 1
ATOM 1616 N N . LYS A 1 204 ? 17.723 13.941 -14.990 1.00 82.50 204 LYS A N 1
ATOM 1617 C CA . LYS A 1 204 ? 17.287 12.729 -14.290 1.00 82.50 204 LYS A CA 1
ATOM 1618 C C . LYS A 1 204 ? 16.793 13.081 -12.886 1.00 82.50 204 LYS A C 1
ATOM 1620 O O . LYS A 1 204 ? 15.635 12.816 -12.574 1.00 82.50 204 LYS A O 1
ATOM 1625 N N . LEU A 1 205 ? 17.619 13.775 -12.103 1.00 84.31 205 LEU A N 1
ATOM 1626 C CA . LEU A 1 205 ? 17.299 14.162 -10.725 1.00 84.31 205 LEU A CA 1
ATOM 1627 C C . LEU A 1 205 ? 16.030 15.021 -10.631 1.00 84.31 205 LEU A C 1
ATOM 1629 O O . LEU A 1 205 ? 15.190 14.794 -9.767 1.00 84.31 205 LEU A O 1
ATOM 1633 N N . ASN A 1 206 ? 15.826 15.971 -11.549 1.00 84.25 206 ASN A N 1
ATOM 1634 C CA . ASN A 1 206 ? 14.596 16.768 -11.585 1.00 84.25 206 ASN A CA 1
ATOM 1635 C C . ASN A 1 206 ? 13.359 15.929 -11.945 1.00 84.25 206 ASN A C 1
ATOM 1637 O O . ASN A 1 206 ? 12.266 16.185 -11.430 1.00 84.25 206 ASN A O 1
ATOM 1641 N N . SER A 1 207 ? 13.504 14.929 -12.822 1.00 80.38 207 SER A N 1
ATOM 1642 C CA . SER A 1 207 ? 12.418 13.992 -13.118 1.00 80.38 207 SER A CA 1
ATOM 1643 C C . SER A 1 207 ? 12.087 13.133 -11.901 1.00 80.38 207 SER A C 1
ATOM 1645 O O . SER A 1 207 ? 10.913 13.018 -11.554 1.00 80.38 207 SER A O 1
ATOM 1647 N N . GLU A 1 208 ? 13.100 12.590 -11.227 1.00 80.31 208 GLU A N 1
ATOM 1648 C CA . GLU A 1 208 ? 12.948 11.805 -10.000 1.00 80.31 208 GLU A CA 1
ATOM 1649 C C . GLU A 1 208 ? 12.305 12.628 -8.885 1.00 80.31 208 GLU A C 1
ATOM 1651 O O . GLU A 1 208 ? 11.278 12.213 -8.351 1.00 80.31 208 GLU A O 1
ATOM 1656 N N . LYS A 1 209 ? 12.806 13.841 -8.616 1.00 85.81 209 LYS A N 1
ATOM 1657 C CA . LYS A 1 209 ? 12.214 14.781 -7.651 1.00 85.81 209 LYS A CA 1
ATOM 1658 C C . LYS A 1 209 ? 10.746 15.041 -7.963 1.00 85.81 209 LYS A C 1
ATOM 1660 O O . LYS A 1 209 ? 9.890 14.926 -7.090 1.00 85.81 209 LYS A O 1
ATOM 1665 N N . SER A 1 210 ? 10.426 15.347 -9.223 1.00 84.00 210 SER A N 1
ATOM 1666 C CA . SER A 1 210 ? 9.041 15.613 -9.613 1.00 84.00 210 SER A CA 1
ATOM 1667 C C . SER A 1 210 ? 8.136 14.392 -9.441 1.00 84.00 210 SER A C 1
ATOM 1669 O O . SER A 1 210 ? 6.963 14.585 -9.126 1.00 84.00 210 SER A O 1
ATOM 1671 N N . ARG A 1 211 ? 8.635 13.168 -9.664 1.00 81.38 211 ARG A N 1
ATOM 1672 C CA . ARG A 1 211 ? 7.877 11.926 -9.430 1.00 81.38 211 ARG A CA 1
ATOM 1673 C C . ARG A 1 211 ? 7.683 11.685 -7.935 1.00 81.38 211 ARG A C 1
ATOM 1675 O O . ARG A 1 211 ? 6.556 11.459 -7.512 1.00 81.38 211 ARG A O 1
ATOM 1682 N N . LEU A 1 212 ? 8.753 11.802 -7.151 1.00 84.38 212 LEU A N 1
ATOM 1683 C CA . LEU A 1 212 ? 8.754 11.609 -5.702 1.00 84.38 212 LEU A CA 1
ATOM 1684 C C . LEU A 1 212 ? 7.788 12.565 -4.992 1.00 84.38 212 LEU A C 1
ATOM 1686 O O . LEU A 1 212 ? 7.051 12.146 -4.101 1.00 84.38 212 LEU A O 1
ATOM 1690 N N . CYS A 1 213 ? 7.775 13.838 -5.394 1.00 86.88 213 CYS A N 1
ATOM 1691 C CA . CYS A 1 213 ? 6.912 14.858 -4.805 1.00 86.88 213 CYS A CA 1
ATOM 1692 C C . CYS A 1 213 ? 5.441 14.689 -5.192 1.00 86.88 213 CYS A C 1
ATOM 1694 O O . CYS A 1 213 ? 4.576 14.772 -4.325 1.00 86.88 213 CYS A O 1
ATOM 1696 N N . ARG A 1 214 ? 5.158 14.432 -6.479 1.00 84.38 214 ARG A N 1
ATOM 1697 C CA . ARG A 1 214 ? 3.790 14.392 -7.039 1.00 84.38 214 ARG A CA 1
ATOM 1698 C C . ARG A 1 214 ? 3.102 13.031 -6.934 1.00 84.38 214 ARG A C 1
ATOM 1700 O O . ARG A 1 214 ? 1.984 12.871 -7.423 1.00 84.38 214 ARG A O 1
ATOM 1707 N N . GLU A 1 215 ? 3.766 12.045 -6.344 1.00 82.81 215 GLU A N 1
ATOM 1708 C CA . GLU A 1 215 ? 3.189 10.732 -6.086 1.00 82.81 215 GLU A CA 1
ATOM 1709 C C . GLU A 1 215 ? 1.938 10.866 -5.204 1.00 82.81 215 GLU A C 1
ATOM 1711 O O . GLU A 1 215 ? 1.915 11.619 -4.229 1.00 82.81 215 GLU A O 1
ATOM 1716 N N . TYR A 1 216 ? 0.877 10.132 -5.546 1.00 85.31 216 TYR A N 1
ATOM 1717 C CA . TYR A 1 216 ? -0.376 10.195 -4.799 1.00 85.31 216 TYR A CA 1
ATOM 1718 C C . TYR A 1 216 ? -0.244 9.497 -3.438 1.00 85.31 216 TYR A C 1
ATOM 1720 O O . TYR A 1 216 ? 0.000 8.291 -3.368 1.00 85.31 216 TYR A O 1
ATOM 1728 N N . LEU A 1 217 ? -0.482 10.237 -2.353 1.00 87.81 217 LEU A N 1
ATOM 1729 C CA . LEU A 1 217 ? -0.285 9.802 -0.970 1.00 87.81 217 LEU A CA 1
ATOM 1730 C C . LEU A 1 217 ? -1.030 8.507 -0.642 1.00 87.81 217 LEU A C 1
ATOM 1732 O O . LEU A 1 217 ? -0.434 7.575 -0.112 1.00 87.81 217 LEU A O 1
ATOM 1736 N N . LEU A 1 218 ? -2.331 8.417 -0.944 1.00 88.31 218 LEU A N 1
ATOM 1737 C CA . LEU A 1 218 ? -3.105 7.226 -0.568 1.00 88.31 218 LEU A CA 1
ATOM 1738 C C . LEU A 1 218 ? -2.641 5.984 -1.336 1.00 88.31 218 LEU A C 1
ATOM 1740 O O . LEU A 1 218 ? -2.664 4.883 -0.782 1.00 88.31 218 LEU A O 1
ATOM 1744 N N . ARG A 1 219 ? -2.170 6.160 -2.580 1.00 83.62 219 ARG A N 1
ATOM 1745 C CA . ARG A 1 219 ? -1.552 5.080 -3.357 1.00 83.62 219 ARG A CA 1
ATOM 1746 C C . ARG A 1 219 ? -0.250 4.628 -2.706 1.00 83.62 219 ARG A C 1
ATOM 1748 O O . ARG A 1 219 ? -0.108 3.434 -2.467 1.00 83.62 219 ARG A O 1
ATOM 1755 N N . ASP A 1 220 ? 0.654 5.548 -2.374 1.00 84.62 220 ASP A N 1
ATOM 1756 C CA . ASP A 1 220 ? 1.930 5.217 -1.722 1.00 84.62 220 ASP A CA 1
ATOM 1757 C C . ASP A 1 220 ? 1.722 4.539 -0.352 1.00 84.62 220 ASP A C 1
ATOM 1759 O O . ASP A 1 220 ? 2.326 3.511 -0.040 1.00 84.62 220 ASP A O 1
ATOM 1763 N N . LEU A 1 221 ? 0.773 5.022 0.451 1.00 90.19 221 LEU A N 1
ATOM 1764 C CA . LEU A 1 221 ? 0.441 4.390 1.727 1.00 90.19 221 LEU A CA 1
ATOM 1765 C C . LEU A 1 221 ? -0.159 2.981 1.553 1.00 90.19 221 LEU A C 1
ATOM 1767 O O . LEU A 1 221 ? 0.081 2.100 2.385 1.00 90.19 221 LEU A O 1
ATOM 1771 N N . ALA A 1 222 ? -0.928 2.731 0.490 1.00 88.25 222 ALA A N 1
ATOM 1772 C CA . ALA A 1 222 ? -1.456 1.401 0.187 1.00 88.25 222 ALA A CA 1
ATOM 1773 C C . ALA A 1 222 ? -0.360 0.438 -0.306 1.00 88.25 222 ALA A C 1
ATOM 1775 O O . ALA A 1 222 ? -0.280 -0.693 0.186 1.00 88.25 222 ALA A O 1
ATOM 1776 N N . THR A 1 223 ? 0.525 0.877 -1.211 1.00 82.94 223 THR A N 1
ATOM 1777 C CA . THR A 1 223 ? 1.637 0.051 -1.724 1.00 82.94 223 THR A CA 1
ATOM 1778 C C . THR A 1 223 ? 2.616 -0.329 -0.614 1.00 82.94 223 THR A C 1
ATOM 1780 O O . THR A 1 223 ? 3.102 -1.462 -0.584 1.00 82.94 223 THR A O 1
ATOM 1783 N N . ARG A 1 224 ? 2.826 0.567 0.362 1.00 84.75 224 ARG A N 1
ATOM 1784 C CA . ARG A 1 224 ? 3.632 0.334 1.576 1.00 84.75 224 ARG A CA 1
ATOM 1785 C C . ARG A 1 224 ? 2.893 -0.404 2.693 1.00 84.75 224 ARG A C 1
ATOM 1787 O O . ARG A 1 224 ? 3.384 -0.457 3.824 1.00 84.75 224 ARG A O 1
ATOM 1794 N N . ALA A 1 225 ? 1.728 -0.983 2.397 1.00 87.44 225 ALA A N 1
ATOM 1795 C CA . ALA A 1 225 ? 0.944 -1.784 3.330 1.00 87.44 225 ALA A CA 1
ATOM 1796 C C . ALA A 1 225 ? 0.490 -1.037 4.603 1.00 87.44 225 ALA A C 1
ATOM 1798 O O . ALA A 1 225 ? 0.183 -1.688 5.607 1.00 87.44 225 ALA A O 1
ATOM 1799 N N . PHE A 1 226 ? 0.432 0.300 4.575 1.00 93.56 226 PHE A N 1
ATOM 1800 C CA . PHE A 1 226 ? -0.128 1.113 5.656 1.00 93.56 226 PHE A CA 1
ATOM 1801 C C . PHE A 1 226 ? -1.658 1.163 5.576 1.00 93.56 226 PHE A C 1
ATOM 1803 O O . PHE A 1 226 ? -2.315 0.943 6.595 1.00 93.56 226 PHE A O 1
ATOM 1810 N N . LEU A 1 227 ? -2.213 1.381 4.378 1.00 93.12 227 LEU A N 1
ATOM 1811 C CA . LEU A 1 227 ? -3.655 1.335 4.100 1.00 93.12 227 LEU A CA 1
ATOM 1812 C C . LEU A 1 227 ? -4.085 -0.024 3.517 1.00 93.12 227 LEU A C 1
ATOM 1814 O O . LEU A 1 227 ? -3.246 -0.782 3.018 1.00 93.12 227 LEU A O 1
ATOM 1818 N N . PRO A 1 228 ? -5.388 -0.364 3.555 1.00 89.81 228 PRO A N 1
ATOM 1819 C CA . PRO A 1 228 ? -5.924 -1.487 2.796 1.00 89.81 228 PRO A CA 1
ATOM 1820 C C . PRO A 1 228 ? -5.737 -1.253 1.290 1.00 89.81 228 PRO A C 1
ATOM 1822 O O . PRO A 1 228 ? -6.157 -0.229 0.757 1.00 89.81 228 PRO A O 1
ATOM 1825 N N . GLY A 1 229 ? -5.119 -2.206 0.591 1.00 77.44 229 GLY A N 1
ATOM 1826 C CA . GLY A 1 229 ? -4.986 -2.160 -0.864 1.00 77.44 229 GLY A CA 1
ATOM 1827 C C . GLY A 1 229 ? -6.244 -2.709 -1.529 1.00 77.44 229 GLY A C 1
ATOM 1828 O O . GLY A 1 229 ? -6.375 -3.921 -1.669 1.00 77.44 229 GLY A O 1
ATOM 1829 N N . TYR A 1 230 ? -7.182 -1.849 -1.929 1.00 57.69 230 TYR A N 1
ATOM 1830 C CA . TYR A 1 230 ? -8.268 -2.269 -2.819 1.00 57.69 230 TYR A CA 1
ATOM 1831 C C . TYR A 1 230 ? -7.776 -2.147 -4.264 1.00 57.69 230 TYR A C 1
ATOM 1833 O O . TYR A 1 230 ? -7.594 -1.043 -4.766 1.00 57.69 230 TYR A O 1
ATOM 1841 N N . GLY A 1 231 ? -7.463 -3.275 -4.904 1.00 57.53 231 GLY A N 1
ATOM 1842 C CA . GLY A 1 231 ? -6.991 -3.316 -6.296 1.00 57.53 231 GLY A CA 1
ATOM 1843 C C . GLY A 1 231 ? -5.539 -2.872 -6.531 1.00 57.53 231 GLY A C 1
ATOM 1844 O O . GLY A 1 231 ? -5.038 -3.038 -7.640 1.00 57.53 231 GLY A O 1
ATOM 1845 N N . PHE A 1 232 ? -4.839 -2.368 -5.510 1.00 57.47 232 PHE A N 1
ATOM 1846 C CA . PHE A 1 232 ? -3.415 -2.044 -5.603 1.00 57.47 232 PHE A CA 1
ATOM 1847 C C . PHE A 1 232 ? -2.551 -3.231 -5.161 1.00 57.47 232 PHE A C 1
ATOM 1849 O O . PHE A 1 232 ? -2.786 -3.777 -4.078 1.00 57.47 232 PHE A O 1
ATOM 1856 N N . PRO A 1 233 ? -1.541 -3.635 -5.953 1.00 58.69 233 PRO A N 1
ATOM 1857 C CA . PRO A 1 233 ? -0.569 -4.616 -5.496 1.00 58.69 233 PRO A CA 1
ATOM 1858 C C . PRO A 1 233 ? 0.163 -4.074 -4.258 1.00 58.69 233 PRO A C 1
ATOM 1860 O O . PRO A 1 233 ? 0.529 -2.902 -4.203 1.00 58.69 233 PRO A O 1
ATOM 1863 N N . THR A 1 234 ? 0.359 -4.920 -3.247 1.00 64.69 234 THR A N 1
ATOM 1864 C CA . THR A 1 234 ? 1.277 -4.626 -2.136 1.00 64.69 234 THR A CA 1
ATOM 1865 C C . THR A 1 234 ? 2.691 -5.033 -2.526 1.00 64.69 234 THR A C 1
ATOM 1867 O O . THR A 1 234 ? 2.858 -5.897 -3.391 1.00 64.69 234 THR A O 1
ATOM 1870 N N . ASP A 1 235 ? 3.697 -4.434 -1.885 1.00 69.38 235 ASP A N 1
ATOM 1871 C CA . ASP A 1 235 ? 5.114 -4.752 -2.113 1.00 69.38 235 ASP A CA 1
ATOM 1872 C C . ASP A 1 235 ? 5.499 -4.589 -3.588 1.00 69.38 235 ASP A C 1
ATOM 1874 O O . ASP A 1 235 ? 5.912 -5.524 -4.270 1.00 69.38 235 ASP A O 1
ATOM 1878 N N . VAL A 1 236 ? 5.275 -3.389 -4.112 1.00 73.00 236 VAL A N 1
ATOM 1879 C CA . VAL A 1 236 ? 5.527 -3.068 -5.515 1.00 73.00 236 VAL A CA 1
ATOM 1880 C C . VAL A 1 236 ? 6.977 -2.650 -5.699 1.00 73.00 236 VAL A C 1
ATOM 1882 O O . VAL A 1 236 ? 7.493 -1.824 -4.949 1.00 73.00 236 VAL A O 1
ATOM 1885 N N . VAL A 1 237 ? 7.616 -3.199 -6.726 1.00 76.38 237 VAL A N 1
ATOM 1886 C CA . VAL A 1 237 ? 8.955 -2.819 -7.169 1.00 76.38 237 VAL A CA 1
ATOM 1887 C C . VAL A 1 237 ? 8.826 -2.071 -8.485 1.00 76.38 237 VAL A C 1
ATOM 1889 O O . VAL A 1 237 ? 8.159 -2.544 -9.408 1.00 76.38 237 VAL A O 1
ATOM 1892 N N . ASN A 1 238 ? 9.479 -0.917 -8.558 1.00 78.38 238 ASN A N 1
ATOM 1893 C CA . ASN A 1 238 ? 9.566 -0.093 -9.756 1.00 78.38 238 ASN A CA 1
ATOM 1894 C C . ASN A 1 238 ? 10.864 -0.404 -10.511 1.00 78.38 238 ASN A C 1
ATOM 1896 O O . ASN A 1 238 ? 11.898 -0.647 -9.889 1.00 78.38 238 ASN A O 1
ATOM 1900 N N . LEU A 1 239 ? 10.811 -0.370 -11.839 1.00 81.81 239 LEU A N 1
ATOM 1901 C CA . LEU A 1 239 ? 11.984 -0.438 -12.708 1.00 81.81 239 LEU A CA 1
ATOM 1902 C C . LEU A 1 239 ? 12.307 0.967 -13.224 1.00 81.81 239 LEU A C 1
ATOM 1904 O O . LEU A 1 239 ? 11.458 1.576 -13.868 1.00 81.81 239 LEU A O 1
ATOM 1908 N N . ASP A 1 240 ? 13.523 1.457 -12.966 1.00 77.50 240 ASP A N 1
ATOM 1909 C CA . ASP A 1 240 ? 14.025 2.702 -13.560 1.00 77.50 240 ASP A CA 1
ATOM 1910 C C . ASP A 1 240 ? 14.265 2.502 -15.065 1.00 77.50 240 ASP A C 1
ATOM 1912 O O . ASP A 1 240 ? 15.011 1.612 -15.482 1.00 77.50 240 ASP A O 1
ATOM 1916 N N . THR A 1 241 ? 13.593 3.310 -15.882 1.00 78.62 241 THR A N 1
ATOM 1917 C CA . THR A 1 241 ? 13.688 3.276 -17.348 1.00 78.62 241 THR A CA 1
ATOM 1918 C C . THR A 1 241 ? 14.409 4.491 -17.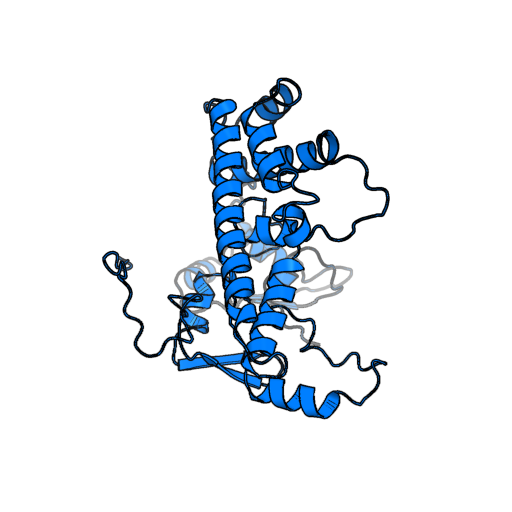923 1.00 78.62 241 THR A C 1
ATOM 1920 O O . THR A 1 241 ? 14.554 4.582 -19.148 1.00 78.62 241 THR A O 1
ATOM 1923 N N . ASP A 1 242 ? 14.845 5.426 -17.073 1.00 73.81 242 ASP A N 1
ATOM 1924 C CA . ASP A 1 242 ? 15.452 6.674 -17.511 1.00 73.81 242 ASP A CA 1
ATOM 1925 C C . ASP A 1 242 ? 16.796 6.395 -18.196 1.00 73.81 242 ASP A C 1
ATOM 1927 O O . ASP A 1 242 ? 17.685 5.722 -17.674 1.00 73.81 242 ASP A O 1
ATOM 1931 N N . ASN A 1 243 ? 16.938 6.904 -19.419 1.00 75.88 243 ASN A N 1
ATOM 1932 C CA . ASN A 1 243 ? 18.101 6.650 -20.258 1.00 75.88 243 ASN A CA 1
ATOM 1933 C C . ASN A 1 243 ? 18.529 7.908 -21.027 1.00 75.88 243 ASN A C 1
ATOM 1935 O O . ASN A 1 243 ? 17.764 8.853 -21.239 1.00 75.88 243 ASN A O 1
ATOM 1939 N N . ILE A 1 244 ? 19.780 7.899 -21.495 1.00 75.94 244 ILE A N 1
ATOM 1940 C CA . ILE A 1 244 ? 20.375 9.025 -22.227 1.00 75.94 244 ILE A CA 1
ATOM 1941 C C . ILE A 1 244 ? 19.681 9.309 -23.570 1.00 75.94 244 ILE A C 1
ATOM 1943 O O . ILE A 1 244 ? 19.744 10.430 -24.079 1.00 75.94 244 ILE A O 1
ATOM 1947 N N . VAL A 1 245 ? 19.015 8.309 -24.155 1.00 76.56 245 VAL A N 1
ATOM 1948 C CA . VAL A 1 245 ? 18.305 8.444 -25.433 1.00 76.56 245 VAL A CA 1
ATOM 1949 C C . VAL A 1 245 ? 17.071 9.328 -25.256 1.00 76.56 245 VAL A C 1
ATOM 1951 O O . VAL A 1 245 ? 16.846 10.227 -26.068 1.00 76.56 245 VAL A O 1
ATOM 1954 N N . ASP A 1 246 ? 16.315 9.137 -24.175 1.00 73.38 246 ASP A N 1
ATOM 1955 C CA . ASP A 1 246 ? 15.137 9.947 -23.862 1.00 73.38 246 ASP A CA 1
ATOM 1956 C C . ASP A 1 246 ? 15.524 11.386 -23.466 1.00 73.38 246 ASP A C 1
ATOM 1958 O O . ASP A 1 246 ? 14.862 12.335 -23.895 1.00 73.38 246 ASP A O 1
ATOM 1962 N N . PHE A 1 247 ? 16.652 11.577 -22.764 1.00 73.81 247 PHE A N 1
ATOM 1963 C CA . PHE A 1 247 ? 17.218 12.912 -22.508 1.00 73.81 247 PHE A CA 1
ATOM 1964 C C . PHE A 1 247 ? 17.526 13.670 -23.812 1.00 73.81 247 PHE A C 1
ATOM 1966 O O . PHE A 1 247 ? 17.037 14.783 -24.025 1.00 73.81 247 PHE A O 1
ATOM 1973 N N . ARG A 1 248 ? 18.286 13.050 -24.730 1.00 78.50 248 ARG A N 1
ATOM 1974 C CA . ARG A 1 248 ? 18.650 13.656 -26.026 1.00 78.50 248 ARG A CA 1
ATOM 1975 C C . ARG A 1 248 ? 17.427 13.979 -26.879 1.00 78.50 248 ARG A C 1
ATOM 1977 O O . ARG A 1 248 ? 17.381 15.030 -27.515 1.00 78.50 248 ARG A O 1
ATOM 1984 N N . ARG A 1 249 ? 16.420 13.103 -26.866 1.00 72.69 249 ARG A N 1
ATOM 1985 C CA . ARG A 1 249 ? 15.160 13.317 -27.582 1.00 72.69 249 ARG A CA 1
ATOM 1986 C C . ARG A 1 249 ? 14.445 14.574 -27.089 1.00 72.69 249 ARG A C 1
ATOM 1988 O O . ARG A 1 249 ? 13.995 15.378 -27.897 1.00 72.69 249 ARG A O 1
ATOM 1995 N N . ARG A 1 250 ? 14.371 14.791 -25.775 1.00 68.38 250 ARG A N 1
ATOM 1996 C CA . ARG A 1 250 ? 13.706 15.976 -25.21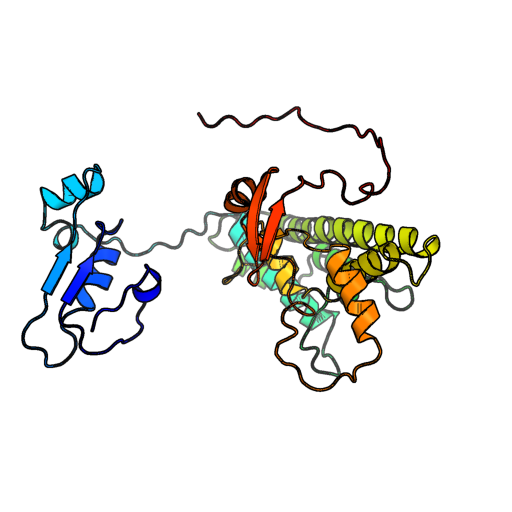4 1.00 68.38 250 ARG A CA 1
ATOM 1997 C C . ARG A 1 250 ? 14.410 17.283 -25.584 1.00 68.38 250 ARG A C 1
ATOM 1999 O O . ARG A 1 250 ? 13.724 18.269 -25.839 1.00 68.38 250 ARG A O 1
ATOM 2006 N N . LEU A 1 251 ? 15.744 17.289 -25.661 1.00 70.69 251 LEU A N 1
ATOM 2007 C CA . LEU A 1 251 ? 16.503 18.450 -26.146 1.00 70.69 251 LEU A CA 1
ATOM 2008 C C . LEU A 1 251 ? 16.133 18.816 -27.592 1.00 70.69 251 LEU A C 1
ATOM 2010 O O . LEU A 1 251 ? 16.005 19.996 -27.901 1.00 70.69 251 LEU A O 1
ATOM 2014 N N . GLN A 1 252 ? 15.889 17.821 -28.453 1.00 67.88 252 GLN A N 1
ATOM 2015 C CA . GLN A 1 252 ? 15.473 18.043 -29.845 1.00 67.88 252 GLN A CA 1
ATOM 2016 C C . GLN A 1 252 ? 14.045 18.606 -29.963 1.00 67.88 252 GLN A C 1
ATOM 2018 O O . GLN A 1 252 ? 13.762 19.367 -30.884 1.00 67.88 252 GLN A O 1
ATOM 2023 N N . PHE A 1 253 ? 13.154 18.281 -29.019 1.00 63.66 253 PHE A N 1
ATOM 2024 C CA . PHE A 1 253 ? 11.753 18.728 -29.021 1.00 63.66 253 PHE A CA 1
ATOM 2025 C C . PHE A 1 253 ? 11.464 19.950 -28.127 1.00 63.66 253 PHE A C 1
ATOM 2027 O O . PHE A 1 253 ? 10.304 20.344 -28.021 1.00 63.66 253 PHE A O 1
ATOM 2034 N N . ARG A 1 254 ? 12.476 20.601 -27.521 1.00 57.88 254 ARG A N 1
ATOM 2035 C CA . ARG A 1 254 ? 12.307 21.816 -26.681 1.00 57.88 254 ARG A CA 1
ATOM 2036 C C . ARG A 1 254 ? 11.581 22.971 -27.412 1.00 57.88 254 ARG A C 1
ATOM 2038 O O . ARG A 1 254 ? 10.992 23.809 -26.738 1.00 57.88 254 ARG A O 1
ATOM 2045 N N . ASN A 1 255 ? 11.576 22.981 -28.752 1.00 50.44 255 ASN A N 1
ATOM 2046 C CA . ASN A 1 255 ? 11.014 24.053 -29.590 1.00 50.44 255 ASN A CA 1
ATOM 2047 C C . ASN A 1 255 ? 9.630 23.768 -30.208 1.00 50.44 255 ASN A C 1
ATOM 2049 O O . ASN A 1 255 ? 9.102 24.635 -30.901 1.00 50.44 255 ASN A O 1
ATOM 2053 N N . VAL A 1 256 ? 9.027 22.593 -29.995 1.00 51.97 256 VAL A N 1
ATOM 2054 C CA . VAL A 1 256 ? 7.687 22.299 -30.538 1.00 51.97 256 VAL A CA 1
ATOM 2055 C C . VAL A 1 256 ? 6.651 22.542 -29.447 1.00 51.97 256 VAL A C 1
ATOM 2057 O O . VAL A 1 256 ? 6.759 22.018 -28.339 1.00 51.97 256 VAL A O 1
ATOM 2060 N N . SER A 1 257 ? 5.683 23.405 -29.749 1.00 43.38 257 SER A N 1
ATOM 2061 C CA . SER A 1 257 ? 4.653 23.869 -28.827 1.00 43.38 257 SER A CA 1
ATOM 2062 C C . SER A 1 257 ? 3.915 22.721 -28.129 1.00 43.38 257 SER A C 1
ATOM 2064 O O . SER A 1 257 ? 3.667 21.650 -28.675 1.00 43.38 257 SER A O 1
ATOM 2066 N N . LYS A 1 258 ? 3.552 22.999 -26.877 1.00 46.81 258 LYS A N 1
ATOM 2067 C CA . LYS A 1 258 ? 2.900 22.148 -25.869 1.00 46.81 258 LYS A CA 1
ATOM 2068 C C . LYS A 1 258 ? 1.459 21.705 -26.210 1.00 46.81 258 LYS A C 1
ATOM 2070 O O . LYS A 1 258 ? 0.694 21.440 -25.288 1.00 46.81 258 LYS A O 1
ATOM 2075 N N . LEU A 1 259 ? 1.072 21.667 -27.484 1.00 37.19 259 LEU A N 1
ATOM 2076 C CA . LEU A 1 259 ? -0.295 21.370 -27.919 1.00 37.19 259 LEU A CA 1
ATOM 2077 C C . LEU A 1 259 ? -0.361 20.002 -28.613 1.00 37.19 259 LEU A C 1
ATOM 2079 O O . LEU A 1 259 ? 0.230 19.791 -29.667 1.00 37.19 259 LEU A O 1
ATOM 2083 N N . ASP A 1 260 ? -1.090 19.095 -27.966 1.00 37.44 260 ASP A N 1
ATOM 2084 C CA . ASP A 1 260 ? -1.814 17.963 -28.548 1.00 37.44 260 ASP A CA 1
ATOM 2085 C C . ASP A 1 260 ? -1.034 16.951 -29.391 1.00 37.44 260 ASP A C 1
ATOM 2087 O O . ASP A 1 260 ? -1.289 16.731 -30.575 1.00 37.44 260 ASP A O 1
ATOM 2091 N N . ARG A 1 261 ? -0.176 16.182 -28.717 1.00 38.50 261 ARG A N 1
ATOM 2092 C CA . ARG A 1 261 ? -0.103 14.747 -29.023 1.00 38.50 261 ARG A CA 1
ATOM 2093 C C . ARG A 1 261 ? -0.415 13.947 -27.770 1.00 38.50 261 ARG A C 1
ATOM 2095 O O . ARG A 1 261 ? 0.438 13.795 -26.895 1.00 38.50 261 ARG A O 1
ATOM 2102 N N . GLU A 1 262 ? -1.633 13.410 -27.729 1.00 38.03 262 GLU A N 1
ATOM 2103 C CA . GLU A 1 262 ? -2.094 12.401 -26.762 1.00 38.03 262 GLU A CA 1
ATOM 2104 C C . GLU A 1 262 ? -1.186 11.148 -26.733 1.00 38.03 262 GLU A C 1
ATOM 2106 O O . GLU A 1 262 ? -1.195 10.395 -25.763 1.00 38.03 262 GLU A O 1
ATOM 2111 N N . ASP A 1 263 ? -0.309 10.986 -27.732 1.00 38.16 263 ASP A N 1
ATOM 2112 C CA . ASP A 1 263 ? 0.680 9.907 -27.847 1.00 38.16 263 ASP A CA 1
ATOM 2113 C C . ASP A 1 263 ? 1.967 10.099 -27.020 1.00 38.16 263 ASP A C 1
ATOM 2115 O O . ASP A 1 263 ? 2.841 9.228 -27.031 1.00 38.16 263 ASP A O 1
ATOM 2119 N N . ASN A 1 264 ? 2.115 11.183 -26.243 1.00 40.53 264 ASN A N 1
ATOM 2120 C CA . ASN A 1 264 ? 3.227 11.344 -25.283 1.00 40.53 264 ASN A CA 1
ATOM 2121 C C . ASN A 1 264 ? 3.002 10.547 -23.989 1.00 40.53 264 ASN A C 1
ATOM 2123 O O . ASN A 1 264 ? 3.154 11.007 -22.855 1.00 40.53 264 ASN A O 1
ATOM 2127 N N . VAL A 1 265 ? 2.691 9.283 -24.211 1.00 42.56 265 VAL A N 1
ATOM 2128 C CA . VAL A 1 265 ? 2.503 8.210 -23.257 1.00 42.56 265 VAL A CA 1
ATOM 2129 C C . VAL A 1 265 ? 3.706 8.041 -22.309 1.00 42.56 265 VAL A C 1
ATOM 2131 O O . VAL A 1 265 ? 3.533 7.632 -21.165 1.00 42.56 265 VAL A O 1
ATOM 2134 N N . SER A 1 266 ? 4.914 8.426 -22.728 1.00 45.78 266 SER A N 1
ATOM 2135 C CA . SER A 1 266 ? 6.151 8.262 -21.952 1.00 45.78 266 SER A CA 1
ATOM 2136 C C . SER A 1 266 ? 6.453 9.381 -20.945 1.00 45.78 266 SER A C 1
ATOM 2138 O O . SER A 1 266 ? 7.390 9.242 -20.169 1.00 45.78 266 SER A O 1
ATOM 2140 N N . ILE A 1 267 ? 5.726 10.508 -20.963 1.00 42.91 267 ILE A N 1
ATOM 2141 C CA . ILE A 1 267 ? 6.064 11.682 -20.127 1.00 42.91 267 ILE A CA 1
ATOM 2142 C C . ILE A 1 267 ? 5.315 11.668 -18.783 1.00 42.91 267 ILE A C 1
ATOM 2144 O O . ILE A 1 267 ? 5.824 12.192 -17.796 1.00 42.91 267 ILE A O 1
ATOM 2148 N N . ASN A 1 268 ? 4.138 11.035 -18.732 1.00 40.38 268 ASN A N 1
ATOM 2149 C CA . ASN A 1 268 ? 3.274 10.993 -17.543 1.00 40.38 268 ASN A CA 1
ATOM 2150 C C . ASN A 1 268 ? 3.096 9.589 -16.941 1.00 40.38 268 ASN A C 1
ATOM 2152 O O . ASN A 1 268 ? 2.371 9.438 -15.955 1.00 40.38 268 ASN A O 1
ATOM 2156 N N . ARG A 1 269 ? 3.711 8.548 -17.515 1.00 52.72 269 ARG A N 1
ATOM 2157 C CA . ARG A 1 269 ? 3.607 7.193 -16.962 1.00 52.72 269 ARG A CA 1
ATOM 2158 C C . ARG A 1 269 ? 4.604 7.018 -15.820 1.00 52.72 269 ARG A C 1
ATOM 2160 O O . ARG A 1 269 ? 5.791 7.294 -15.964 1.00 52.72 269 ARG A O 1
ATOM 2167 N N . GLY A 1 270 ? 4.089 6.581 -14.670 1.00 58.62 270 GLY A N 1
ATOM 2168 C CA . GLY A 1 270 ? 4.918 6.140 -13.551 1.00 58.62 270 GLY A CA 1
ATOM 2169 C C . GLY A 1 270 ? 5.853 5.007 -13.977 1.00 58.62 270 GLY A C 1
ATOM 2170 O O . GLY A 1 270 ? 5.637 4.370 -15.009 1.00 58.62 270 GLY A O 1
ATOM 2171 N N . LEU A 1 271 ? 6.892 4.760 -13.179 1.00 71.19 271 LEU A N 1
ATOM 2172 C CA . LEU A 1 271 ? 7.825 3.672 -13.452 1.00 71.19 271 LEU A CA 1
ATOM 2173 C C . LEU A 1 271 ? 7.066 2.338 -13.577 1.00 71.19 271 LEU A C 1
ATOM 2175 O O . LEU A 1 271 ? 6.144 2.087 -12.791 1.00 71.19 271 LEU A O 1
ATOM 2179 N N . PRO A 1 272 ? 7.429 1.480 -14.545 1.00 75.75 272 PRO A N 1
ATOM 2180 C CA . PRO A 1 272 ? 6.815 0.174 -14.685 1.00 75.75 272 PRO A CA 1
ATOM 2181 C C . PRO A 1 272 ? 7.004 -0.622 -13.405 1.00 75.75 272 PRO A C 1
ATOM 2183 O O . PRO A 1 272 ? 8.101 -0.708 -12.845 1.00 75.75 272 PRO A O 1
ATOM 2186 N N . SER A 1 273 ? 5.903 -1.188 -12.929 1.00 75.69 273 SER A N 1
ATOM 2187 C CA . SER A 1 273 ? 5.833 -1.704 -11.578 1.00 75.69 273 SER A CA 1
ATOM 2188 C C . SER A 1 273 ? 5.248 -3.111 -11.536 1.00 75.69 273 SER A C 1
ATOM 2190 O O . SER A 1 273 ? 4.323 -3.468 -12.274 1.00 75.69 273 SER A O 1
ATOM 2192 N N . ARG A 1 274 ? 5.839 -3.952 -10.687 1.00 76.81 274 ARG A N 1
ATOM 2193 C CA . ARG A 1 274 ? 5.457 -5.355 -10.495 1.00 76.81 274 ARG A CA 1
ATOM 2194 C C . ARG A 1 274 ? 5.419 -5.678 -9.012 1.00 76.81 274 ARG A C 1
ATOM 2196 O O . ARG A 1 274 ? 6.167 -5.107 -8.225 1.00 76.81 274 ARG A O 1
ATOM 2203 N N . ASN A 1 275 ? 4.558 -6.614 -8.624 1.00 80.38 275 ASN A N 1
ATOM 2204 C CA . ASN A 1 275 ? 4.620 -7.180 -7.278 1.00 80.38 275 ASN A CA 1
ATOM 2205 C C . ASN A 1 275 ? 5.992 -7.841 -7.059 1.00 80.38 275 ASN A C 1
ATOM 2207 O O . ASN A 1 275 ? 6.508 -8.484 -7.973 1.00 80.38 275 ASN A O 1
ATOM 2211 N N . LEU A 1 276 ? 6.548 -7.711 -5.853 1.00 80.25 276 LEU A N 1
ATOM 2212 C CA . LEU A 1 276 ? 7.896 -8.145 -5.485 1.00 80.25 276 LEU A CA 1
ATOM 2213 C C . LEU A 1 276 ? 8.216 -9.577 -5.928 1.00 80.25 276 LEU A C 1
ATOM 2215 O O . LEU A 1 276 ? 9.283 -9.809 -6.487 1.00 80.25 276 LEU A O 1
ATOM 2219 N N . ALA A 1 277 ? 7.292 -10.523 -5.752 1.00 79.00 277 ALA A N 1
ATOM 2220 C CA . ALA A 1 277 ? 7.523 -11.919 -6.128 1.00 79.00 277 ALA A CA 1
ATOM 2221 C C . ALA A 1 277 ? 7.746 -12.098 -7.642 1.00 79.00 277 ALA A C 1
ATOM 2223 O O . ALA A 1 277 ? 8.548 -12.928 -8.063 1.00 79.00 277 ALA A O 1
ATOM 2224 N N . VAL A 1 278 ? 7.060 -11.295 -8.459 1.00 82.44 278 VAL A N 1
ATOM 2225 C CA . VAL A 1 278 ? 7.218 -11.278 -9.919 1.00 82.44 278 VAL A CA 1
ATOM 2226 C C . VAL A 1 278 ? 8.449 -10.464 -10.310 1.00 82.44 278 VAL A C 1
ATOM 2228 O O . VAL A 1 278 ? 9.237 -10.905 -11.143 1.00 82.44 278 VAL A O 1
ATOM 2231 N N . ALA A 1 279 ? 8.647 -9.311 -9.669 1.00 83.06 279 ALA A N 1
ATOM 2232 C CA . ALA A 1 279 ? 9.758 -8.407 -9.934 1.00 83.06 279 ALA A CA 1
ATOM 2233 C C . ALA A 1 279 ? 11.121 -9.072 -9.706 1.00 83.06 279 ALA A C 1
ATOM 2235 O O . ALA A 1 279 ? 12.024 -8.872 -10.507 1.00 83.06 279 ALA A O 1
ATOM 2236 N N . ILE A 1 280 ? 11.262 -9.923 -8.682 1.00 82.25 280 ILE A N 1
ATOM 2237 C CA . ILE A 1 280 ? 12.501 -10.685 -8.435 1.00 82.25 280 ILE A CA 1
ATOM 2238 C C . ILE A 1 280 ? 12.922 -11.499 -9.668 1.00 82.25 280 ILE A C 1
ATOM 2240 O O . ILE A 1 280 ? 14.112 -11.646 -9.929 1.00 82.25 280 ILE A O 1
ATOM 2244 N N . ARG A 1 281 ? 11.956 -12.014 -10.438 1.00 81.44 281 ARG A N 1
ATOM 2245 C CA . ARG A 1 281 ? 12.216 -12.780 -11.660 1.00 81.44 281 ARG A CA 1
ATOM 2246 C C . ARG A 1 281 ? 12.330 -11.880 -12.889 1.00 81.44 281 ARG A C 1
ATOM 2248 O O . ARG A 1 281 ? 13.277 -12.012 -13.659 1.00 81.44 281 ARG A O 1
ATOM 2255 N N . GLU A 1 282 ? 11.351 -11.004 -13.100 1.00 83.06 282 GLU A N 1
ATOM 2256 C CA . GLU A 1 282 ? 11.264 -10.184 -14.315 1.00 83.06 282 GLU A CA 1
ATOM 2257 C C . GLU A 1 282 ? 12.346 -9.103 -14.362 1.00 83.06 282 GLU A C 1
ATOM 2259 O O . GLU A 1 282 ? 12.862 -8.812 -15.435 1.00 83.06 282 GLU A O 1
ATOM 2264 N N . TYR A 1 283 ? 12.716 -8.530 -13.215 1.00 86.81 283 TYR A N 1
ATOM 2265 C CA . TYR A 1 283 ? 13.704 -7.450 -13.115 1.00 86.81 283 TYR A CA 1
ATOM 2266 C C . TYR A 1 283 ? 15.100 -7.971 -12.745 1.00 86.81 283 TYR A C 1
ATOM 2268 O O . TYR A 1 283 ? 15.984 -7.187 -12.399 1.00 86.81 283 TYR A O 1
ATOM 2276 N N . ALA A 1 284 ? 15.314 -9.290 -12.806 1.00 85.25 284 ALA A N 1
ATOM 2277 C CA . ALA A 1 284 ? 16.625 -9.881 -12.577 1.00 85.25 284 ALA A CA 1
ATOM 2278 C C . ALA A 1 284 ? 17.654 -9.351 -13.600 1.00 85.25 284 ALA A C 1
ATOM 2280 O O . ALA A 1 284 ? 17.304 -9.147 -14.766 1.00 85.25 284 ALA A O 1
ATOM 2281 N N . PRO A 1 285 ? 18.924 -9.143 -13.205 1.00 86.94 285 PRO A N 1
ATOM 2282 C CA . PRO A 1 285 ? 19.955 -8.664 -14.121 1.00 86.94 285 PRO A CA 1
ATOM 2283 C C . PRO A 1 285 ? 20.073 -9.569 -15.355 1.00 86.94 285 PRO A C 1
ATOM 2285 O O . PRO A 1 285 ? 20.172 -10.789 -15.237 1.00 86.94 285 PRO A O 1
ATOM 2288 N N . GLY A 1 286 ? 20.067 -8.969 -16.543 1.00 84.50 286 GLY A N 1
ATOM 2289 C CA . GLY A 1 286 ? 20.104 -9.671 -17.823 1.00 84.50 286 GLY A CA 1
ATOM 2290 C C . GLY A 1 286 ? 18.737 -10.037 -18.404 1.00 84.50 286 GLY A C 1
ATOM 2291 O O . GLY A 1 286 ? 18.692 -10.351 -19.592 1.00 84.50 286 GLY A O 1
ATOM 2292 N N . SER A 1 287 ? 17.648 -9.948 -17.633 1.00 87.12 287 SER A N 1
ATOM 2293 C CA . SER A 1 287 ? 16.286 -10.144 -18.140 1.00 87.12 287 SER A CA 1
ATOM 2294 C C . SER A 1 287 ? 15.881 -9.033 -19.110 1.00 87.12 287 SER A C 1
ATOM 2296 O O . SER A 1 287 ? 16.227 -7.863 -18.927 1.00 87.12 287 SER A O 1
ATOM 2298 N N . GLU A 1 288 ? 15.122 -9.401 -20.139 1.00 88.62 288 GLU A N 1
ATOM 2299 C CA . GLU A 1 288 ? 14.554 -8.471 -21.114 1.00 88.62 288 GLU A CA 1
ATOM 2300 C C . GLU A 1 288 ? 13.073 -8.232 -20.822 1.00 88.62 288 GLU A C 1
ATOM 2302 O O . GLU A 1 288 ? 12.303 -9.166 -20.596 1.00 88.62 288 GLU A O 1
ATOM 2307 N N . ILE A 1 289 ? 12.676 -6.963 -20.819 1.00 85.12 289 ILE A N 1
ATOM 2308 C CA . ILE A 1 289 ? 11.338 -6.515 -20.450 1.00 85.12 289 ILE A CA 1
ATOM 2309 C C . ILE A 1 289 ? 10.815 -5.642 -21.582 1.00 85.12 289 ILE A C 1
ATOM 2311 O O . ILE A 1 289 ? 11.431 -4.641 -21.950 1.00 85.12 289 ILE A O 1
ATOM 2315 N N . VAL A 1 290 ? 9.667 -6.020 -22.138 1.00 81.50 290 VAL A N 1
ATOM 2316 C CA . VAL A 1 290 ? 9.008 -5.243 -23.189 1.00 81.50 290 VAL A CA 1
ATOM 2317 C C . VAL A 1 290 ? 8.086 -4.216 -22.543 1.00 81.50 290 VAL A C 1
ATOM 2319 O O . VAL A 1 290 ? 7.121 -4.576 -21.869 1.00 81.50 290 VAL A O 1
ATOM 2322 N N . LEU A 1 291 ? 8.381 -2.936 -22.752 1.00 74.31 291 LEU A N 1
ATOM 2323 C CA . LEU A 1 291 ? 7.640 -1.801 -22.206 1.00 74.31 291 LEU A CA 1
ATOM 2324 C C . L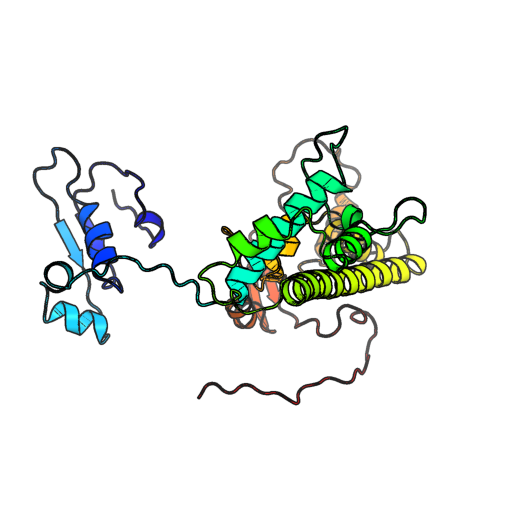EU A 1 291 ? 7.406 -0.783 -23.316 1.00 74.31 291 LEU A C 1
ATOM 2326 O O . LEU A 1 291 ? 8.348 -0.375 -23.989 1.00 74.31 291 LEU A O 1
ATOM 2330 N N . ASP A 1 292 ? 6.146 -0.399 -23.531 1.00 62.94 292 ASP A N 1
ATOM 2331 C CA . ASP A 1 292 ? 5.745 0.610 -24.524 1.00 62.94 292 ASP A CA 1
ATOM 2332 C C . ASP A 1 292 ? 6.354 0.388 -25.928 1.00 62.94 292 ASP A C 1
ATOM 2334 O O . ASP A 1 292 ? 6.799 1.318 -26.601 1.00 62.94 292 ASP A O 1
ATOM 2338 N N . GLY A 1 293 ? 6.407 -0.876 -26.366 1.00 69.38 293 GLY A N 1
ATOM 2339 C CA . GLY A 1 293 ? 6.959 -1.264 -27.670 1.00 69.38 293 GLY A CA 1
ATOM 2340 C C . GLY A 1 293 ? 8.491 -1.239 -27.757 1.00 69.38 293 GLY A C 1
ATOM 2341 O O . GLY A 1 293 ? 9.037 -1.420 -28.843 1.00 69.38 293 GLY A O 1
ATOM 2342 N N . ARG A 1 294 ? 9.194 -1.033 -26.637 1.00 76.56 294 ARG A N 1
ATOM 2343 C CA . ARG A 1 294 ? 10.658 -1.100 -26.530 1.00 76.56 294 ARG A CA 1
ATOM 2344 C C . ARG A 1 294 ? 11.085 -2.295 -25.692 1.00 76.56 294 ARG A C 1
ATOM 2346 O O . ARG A 1 294 ? 10.371 -2.711 -24.786 1.00 76.56 294 ARG A O 1
ATOM 2353 N N . VAL A 1 295 ? 12.276 -2.812 -25.972 1.00 83.00 295 VAL A N 1
ATOM 2354 C CA . VAL A 1 295 ? 12.914 -3.854 -25.162 1.00 83.00 295 VAL A CA 1
ATOM 2355 C C . VAL A 1 295 ? 13.929 -3.188 -24.241 1.00 83.00 295 VAL A C 1
ATOM 2357 O O . VAL A 1 295 ? 14.894 -2.581 -24.703 1.00 83.00 295 VAL A O 1
ATOM 2360 N N . HIS A 1 296 ? 13.698 -3.289 -22.937 1.00 83.31 296 HIS A N 1
ATOM 2361 C CA . HIS A 1 296 ? 14.627 -2.862 -21.900 1.00 83.31 296 HIS A CA 1
ATOM 2362 C C . HIS A 1 296 ? 15.366 -4.083 -21.367 1.00 83.31 296 HIS A C 1
ATOM 2364 O O . HIS A 1 296 ? 14.741 -5.082 -21.022 1.00 83.31 296 HIS A O 1
ATOM 2370 N N . ARG A 1 297 ? 16.692 -4.000 -21.263 1.00 87.25 297 ARG A N 1
ATOM 2371 C CA . ARG A 1 297 ? 17.499 -5.029 -20.605 1.00 87.25 297 ARG A CA 1
ATOM 2372 C C . ARG A 1 297 ? 17.814 -4.580 -19.185 1.00 87.25 297 ARG A C 1
ATOM 2374 O O . ARG A 1 297 ? 18.448 -3.542 -19.001 1.00 87.25 297 ARG A O 1
ATOM 2381 N N . ALA A 1 298 ? 17.370 -5.346 -18.193 1.00 86.56 298 ALA A N 1
ATOM 2382 C CA . ALA A 1 298 ? 17.626 -5.054 -16.790 1.00 86.56 298 ALA A CA 1
ATOM 2383 C C . ALA A 1 298 ? 19.136 -5.129 -16.514 1.00 86.56 298 ALA A C 1
ATOM 2385 O O . ALA A 1 298 ? 19.757 -6.178 -16.682 1.00 86.56 298 ALA A O 1
ATOM 2386 N N . ALA A 1 299 ? 19.741 -4.008 -16.120 1.00 82.69 299 ALA A N 1
ATOM 2387 C CA . ALA A 1 299 ? 21.182 -3.937 -15.880 1.00 82.69 299 ALA A CA 1
ATOM 2388 C C . ALA A 1 299 ? 21.572 -4.499 -14.506 1.00 82.69 299 ALA A C 1
ATOM 2390 O O . ALA A 1 299 ? 22.622 -5.119 -14.357 1.00 82.69 299 ALA A O 1
ATOM 2391 N N . GLY A 1 300 ? 20.727 -4.295 -13.498 1.00 79.38 300 GLY A N 1
ATOM 2392 C CA . GLY A 1 300 ? 21.065 -4.626 -12.126 1.00 79.38 300 GLY A CA 1
ATOM 2393 C C . GLY A 1 300 ? 19.984 -4.217 -11.140 1.00 79.38 300 GLY A C 1
ATOM 2394 O O . GLY A 1 300 ? 19.027 -3.527 -11.486 1.00 79.38 300 GLY A O 1
ATOM 2395 N N . ILE A 1 301 ? 20.175 -4.624 -9.890 1.00 73.56 301 ILE A N 1
ATOM 2396 C CA . ILE A 1 301 ? 19.416 -4.101 -8.757 1.00 73.56 301 ILE A CA 1
ATOM 2397 C C . ILE A 1 301 ? 20.206 -2.915 -8.212 1.00 73.56 301 ILE A C 1
ATOM 2399 O O . ILE A 1 301 ? 21.381 -3.063 -7.870 1.00 73.56 301 ILE A O 1
ATOM 2403 N N . SER A 1 302 ? 19.571 -1.748 -8.112 1.00 67.25 302 SER A N 1
ATOM 2404 C CA . SER A 1 302 ? 20.173 -0.618 -7.407 1.00 67.25 302 SER A CA 1
ATOM 2405 C C . SER A 1 302 ? 20.117 -0.889 -5.904 1.00 67.25 302 SER A C 1
ATOM 2407 O O . SER A 1 302 ? 19.104 -0.661 -5.247 1.00 67.25 302 SER A O 1
ATOM 2409 N N . LEU A 1 303 ? 21.197 -1.466 -5.373 1.00 59.31 303 LEU A N 1
ATOM 2410 C CA . LEU A 1 303 ? 21.337 -1.785 -3.947 1.00 59.31 303 LEU A CA 1
ATOM 2411 C C . LEU A 1 303 ? 21.569 -0.527 -3.100 1.00 59.31 303 LEU A C 1
ATOM 2413 O O . LEU A 1 303 ? 21.274 -0.521 -1.908 1.00 59.31 303 LEU A O 1
ATOM 2417 N N . ASN A 1 304 ? 22.082 0.536 -3.724 1.00 58.31 304 ASN A N 1
ATOM 2418 C CA . ASN A 1 304 ? 22.275 1.835 -3.104 1.00 58.31 304 ASN A CA 1
ATOM 2419 C C . ASN A 1 304 ? 21.887 2.933 -4.098 1.00 58.31 304 ASN A C 1
ATOM 2421 O O . ASN A 1 304 ? 22.715 3.415 -4.871 1.00 58.31 304 ASN A O 1
ATOM 2425 N N . TRP A 1 305 ? 20.612 3.320 -4.077 1.00 55.06 305 TRP A N 1
ATOM 2426 C CA . TRP A 1 305 ? 20.105 4.366 -4.962 1.00 55.06 305 TRP A CA 1
ATOM 2427 C C . TRP A 1 305 ? 20.750 5.740 -4.689 1.00 55.06 305 TRP A C 1
ATOM 2429 O O . TRP A 1 305 ? 20.790 6.567 -5.589 1.00 55.06 305 TRP A O 1
ATOM 2439 N N . GLN A 1 306 ? 21.354 5.941 -3.507 1.00 45.16 306 GLN A N 1
ATOM 2440 C CA . GLN A 1 306 ? 22.049 7.175 -3.110 1.00 45.16 306 GLN A CA 1
ATOM 2441 C C . GLN A 1 306 ? 23.507 7.272 -3.595 1.00 45.16 306 GLN A C 1
ATOM 2443 O O . GLN A 1 306 ? 24.165 8.284 -3.385 1.00 45.16 306 GLN A O 1
ATOM 2448 N N . LYS A 1 307 ? 24.099 6.218 -4.165 1.00 52.09 307 LYS A N 1
ATOM 2449 C CA . LYS A 1 307 ? 25.516 6.250 -4.592 1.00 52.09 307 LYS A CA 1
ATOM 2450 C C . LYS A 1 307 ? 25.742 5.627 -5.963 1.00 52.09 307 LYS A C 1
ATOM 2452 O O . LYS A 1 307 ? 26.850 5.197 -6.261 1.00 52.09 307 LYS A O 1
ATOM 2457 N N . ILE A 1 308 ? 24.715 5.606 -6.814 1.00 52.47 308 ILE A N 1
ATOM 2458 C CA . ILE A 1 308 ? 24.795 5.024 -8.166 1.00 52.47 308 ILE A CA 1
ATOM 2459 C C . ILE A 1 308 ? 25.908 5.690 -8.998 1.00 52.47 308 ILE A C 1
ATOM 2461 O O . ILE A 1 308 ? 26.518 5.045 -9.845 1.00 52.47 308 ILE A O 1
ATOM 2465 N N . HIS A 1 309 ? 26.190 6.968 -8.740 1.00 53.97 309 HIS A N 1
ATOM 2466 C CA . HIS A 1 309 ? 27.138 7.783 -9.506 1.00 53.97 309 HIS A CA 1
ATOM 2467 C C . HIS A 1 309 ? 28.586 7.708 -9.007 1.00 53.97 309 HIS A C 1
ATOM 2469 O O . HIS A 1 309 ? 29.483 8.236 -9.662 1.00 53.97 309 HIS A O 1
ATOM 2475 N N . VAL A 1 310 ? 28.830 7.066 -7.860 1.00 54.97 310 VAL A N 1
ATOM 2476 C CA . VAL A 1 310 ? 30.170 6.960 -7.277 1.00 54.97 310 VAL A CA 1
ATOM 2477 C C . VAL A 1 310 ? 30.803 5.653 -7.735 1.00 54.97 310 VAL A C 1
ATOM 2479 O O . VAL A 1 310 ? 30.533 4.582 -7.187 1.00 54.97 310 VAL A O 1
ATOM 2482 N N . ASP A 1 311 ? 31.657 5.753 -8.749 1.00 45.72 311 ASP A N 1
ATOM 2483 C CA . ASP A 1 311 ? 32.380 4.604 -9.283 1.00 45.72 311 ASP A CA 1
ATOM 2484 C C . ASP A 1 311 ? 33.285 3.992 -8.193 1.00 45.72 311 ASP A C 1
ATOM 2486 O O . ASP A 1 311 ? 34.054 4.691 -7.528 1.00 45.72 311 ASP A O 1
ATOM 2490 N N . GLY A 1 312 ? 33.152 2.686 -7.945 1.00 54.22 312 GLY A N 1
ATOM 2491 C CA . GLY A 1 312 ? 33.910 1.978 -6.902 1.00 54.22 312 GLY A CA 1
ATOM 2492 C C . GLY A 1 312 ? 33.429 2.163 -5.452 1.00 54.22 312 GLY A C 1
ATOM 2493 O O . GLY A 1 312 ? 34.158 1.788 -4.527 1.00 54.22 312 GLY A O 1
ATOM 2494 N N . ALA A 1 313 ? 32.223 2.695 -5.215 1.00 54.78 313 ALA A N 1
ATOM 2495 C CA . ALA A 1 313 ? 31.655 2.792 -3.868 1.00 54.78 313 ALA A CA 1
ATOM 2496 C C . ALA A 1 313 ? 31.541 1.410 -3.189 1.00 54.78 313 ALA A C 1
ATOM 2498 O O . ALA A 1 313 ? 30.790 0.537 -3.623 1.00 54.78 313 ALA A O 1
ATOM 2499 N N . LYS A 1 314 ? 32.280 1.216 -2.090 1.00 52.53 314 LYS A N 1
ATOM 2500 C CA . LYS A 1 314 ? 32.181 0.032 -1.225 1.00 52.53 314 LYS A CA 1
ATOM 2501 C C . LYS A 1 314 ? 31.270 0.354 -0.049 1.00 52.53 314 LYS A C 1
ATOM 2503 O O . LYS A 1 314 ? 31.540 1.297 0.690 1.00 52.53 314 LYS A O 1
ATOM 2508 N N . ASP A 1 315 ? 30.217 -0.436 0.125 1.00 58.38 315 ASP A N 1
ATOM 2509 C CA . ASP A 1 315 ? 29.301 -0.322 1.258 1.00 58.38 315 ASP A CA 1
ATOM 2510 C C . ASP A 1 315 ? 29.155 -1.673 1.961 1.00 58.38 315 ASP A C 1
ATOM 2512 O O . ASP A 1 315 ? 29.241 -2.730 1.325 1.00 58.38 315 ASP A O 1
ATOM 2516 N N . SER A 1 316 ? 28.962 -1.646 3.278 1.00 54.66 316 SER A N 1
ATOM 2517 C CA . SER A 1 316 ? 28.768 -2.855 4.073 1.00 54.66 316 SER A CA 1
ATOM 2518 C C . SER A 1 316 ? 27.372 -3.410 3.812 1.00 54.66 316 SER A C 1
ATOM 2520 O O . SER A 1 316 ? 26.373 -2.815 4.209 1.00 54.66 316 SER A O 1
ATOM 2522 N N . GLN A 1 317 ? 27.306 -4.558 3.147 1.00 58.84 317 GLN A N 1
ATOM 2523 C CA . GLN A 1 317 ? 26.053 -5.226 2.820 1.00 58.84 317 GLN A CA 1
ATOM 2524 C C . GLN A 1 317 ? 25.786 -6.373 3.794 1.00 58.84 317 GLN A C 1
ATOM 2526 O O . GLN A 1 317 ? 26.674 -7.179 4.083 1.00 58.84 317 GLN A O 1
ATOM 2531 N N . LYS A 1 318 ? 24.540 -6.487 4.259 1.00 48.22 318 LYS A N 1
ATOM 2532 C CA . LYS A 1 318 ? 24.061 -7.662 4.992 1.00 48.22 318 LYS A CA 1
ATOM 2533 C C . LYS A 1 318 ? 23.572 -8.725 4.003 1.00 48.22 318 LYS A C 1
ATOM 2535 O O . LYS A 1 318 ? 22.392 -8.798 3.674 1.00 48.22 318 LYS A O 1
ATOM 2540 N N . PHE A 1 319 ? 24.506 -9.530 3.497 1.00 57.06 319 PHE A N 1
ATOM 2541 C CA . PHE A 1 319 ? 24.220 -10.758 2.733 1.00 57.06 319 PHE A CA 1
ATOM 2542 C C . PHE A 1 319 ? 24.232 -12.013 3.626 1.00 57.06 319 PHE A C 1
ATOM 2544 O O . PHE A 1 319 ? 24.455 -13.127 3.164 1.00 57.06 319 PHE A O 1
ATOM 2551 N N . ASP A 1 320 ? 24.020 -11.838 4.926 1.00 53.44 320 ASP A N 1
ATOM 2552 C CA . ASP A 1 320 ? 24.054 -12.875 5.959 1.00 53.44 320 ASP A CA 1
ATOM 2553 C C . ASP A 1 320 ? 22.792 -13.759 5.987 1.00 53.44 320 ASP A C 1
ATOM 2555 O O . ASP A 1 320 ? 22.781 -14.797 6.646 1.00 53.44 320 ASP A O 1
ATOM 2559 N N . LEU A 1 321 ? 21.740 -13.394 5.247 1.00 55.31 321 LEU A N 1
ATOM 2560 C CA . LEU A 1 321 ? 20.482 -14.138 5.174 1.00 55.31 321 LEU A CA 1
ATOM 2561 C C . LEU A 1 321 ? 20.207 -14.625 3.749 1.00 55.31 321 LEU A C 1
ATOM 2563 O O . LEU A 1 321 ? 19.778 -13.867 2.882 1.00 55.31 321 LEU A O 1
ATOM 2567 N N . ALA A 1 322 ? 20.405 -15.924 3.529 1.00 57.53 322 ALA A N 1
ATOM 2568 C CA . ALA A 1 322 ? 19.975 -16.623 2.325 1.00 57.53 322 ALA A CA 1
ATOM 2569 C C . ALA A 1 322 ? 18.748 -17.484 2.648 1.00 57.53 322 ALA A C 1
ATOM 2571 O O . ALA A 1 322 ? 18.821 -18.411 3.456 1.00 57.53 322 ALA A O 1
ATOM 2572 N N . TRP A 1 323 ? 17.616 -17.192 2.009 1.00 53.50 323 TRP A N 1
ATOM 2573 C CA . TRP A 1 323 ? 16.424 -18.030 2.108 1.00 53.50 323 TRP A CA 1
ATOM 2574 C C . TRP A 1 323 ? 16.497 -19.117 1.037 1.00 53.50 323 TRP A C 1
ATOM 2576 O O . TRP A 1 323 ? 16.467 -18.828 -0.157 1.00 53.50 323 TRP A O 1
ATOM 2586 N N . ARG A 1 324 ? 16.636 -20.374 1.461 1.00 50.72 324 ARG A N 1
ATOM 2587 C CA . ARG A 1 324 ? 16.491 -21.536 0.580 1.00 50.72 324 ARG A CA 1
ATOM 2588 C C . ARG A 1 324 ? 15.077 -22.067 0.748 1.00 50.72 324 ARG A C 1
ATOM 2590 O O . ARG A 1 324 ? 14.635 -22.273 1.876 1.00 50.72 324 ARG A O 1
ATOM 2597 N N . CYS A 1 325 ? 14.368 -22.236 -0.364 1.00 49.66 325 CYS A N 1
ATOM 2598 C CA . CYS A 1 325 ? 13.095 -22.946 -0.337 1.00 49.66 325 CYS A CA 1
ATOM 2599 C C . CYS A 1 325 ? 13.380 -24.403 0.079 1.00 49.66 325 CYS A C 1
ATOM 2601 O O . CYS A 1 325 ? 14.350 -24.961 -0.446 1.00 49.66 325 CYS A O 1
ATOM 2603 N N . PRO A 1 326 ? 12.634 -24.966 1.047 1.00 49.31 326 PRO A N 1
ATOM 2604 C CA . PRO A 1 326 ? 12.807 -26.351 1.474 1.00 49.31 326 PRO A CA 1
ATOM 2605 C C . PRO A 1 326 ? 12.470 -27.359 0.373 1.00 49.31 326 PRO A C 1
ATOM 2607 O O . PRO A 1 326 ? 11.608 -27.045 -0.484 1.00 49.31 326 PRO A O 1
#

pLDDT: mean 80.19, std 15.06, range [37.19, 97.44]

Sequence (326 aa):
NVLNCSTTMEMGVDIGGITAVVMNNVPPHPANYLQRAGRAGRSKESRAISYTLCKSNPHDMLVFNNPKWPFTTVISAPHVAFSSEKLVQRHVNSFLMGRFLIEEVGLTSKEKFNLDLEWFNTKVNDEKSIAERYINWVKTCDKRFQSALATLVKGTALRNAPLAHICKHSAKKIEEITTRWVNEYQYIENELVGVDPDGPYAYKLNSEKSRLCREYLLRDLATRAFLPGYGFPTDVVNLDTDNIVDFRRRLQFRNVSKLDREDNVSINRGLPSRNLAVAIREYAPGSEIVLDGRVHRAAGISLNWQKIHVDGAKDSQKFDLAWRCP

Organism: Vibrio anguillarum (NCBI:txid55601)

InterPro domains:
  IPR001650 Helicase, C-terminal domain-like [PF00271] (2-43)
  IPR001650 Helicase, C-terminal domain-like [PS51194] (1-88)
  IPR027417 P-loop containing nucleoside triphosphate hydrolase [G3DSA:3.40.50.300] (1-66)
  IPR027417 P-loop containing nucleoside triphosphate hydrolase [SSF52540] (4-65)

=== Feature glossary ===
Legend for the data blocks above and below:

— What the protein is —

The amino-acid sequence is the protein's primary structure: the linear order of residues from the N-terminus to the C-terminus, written in one-letter code. Everything else here — the 3D coordinates, the secondary structure, the domain annotations — is ultimately a consequence of this string.

Database cross-references. InterPro integrates a dozen domain/family signature databases into unified entries with residue-range hits. GO terms attach function/process/location labels with evidence codes. CATH codes position the fold in a four-level structural taxonomy. Organism is the NCBI-taxonomy species name.

— Where its atoms are —

The mmCIF block holds the 3D Cartesian coordinates of each backbone atom (N, Cα, C, O) in ångströms. mmCIF is the PDB's canonical archive format — a tagged-loop text representation of the atomic model.

The six renders are orthographic views along the three Cartesian axes in both directions. Representation (cartoon, sticks, or surface) and color scheme (sequence-rainbow or by-chain) vary across proteins so the training set covers all the common visualization conventions.

— Local backbone conformation —

Secondary structure is the local, repeating backbone conformation. DSSP classifies it into eight states by reading the hydrogen-bond network: three helix types (H, G, I), two β types (E, B), two non-regular types (T, S), and unstructured coil (-).

SS3 is a coarse helix/strand/coil call (letters a/b/c) made by the P-SEA algorithm from inter-Cα distances and dihedrals. It is less detailed than DSSP but needs only Cα positions.

Backbone dihedral angles. Every residue except chain termini has a φ (preceding-C → N → Cα → C) and a ψ (N → Cα → C → next-N). They are reported in degrees following the IUPAC sign convention. Secondary structure is essentially a statement about which (φ, ψ) basin each residue occupies.

— Global shape and packing —

The geometric summary reports three shape descriptors. Rg (radius of gyration) measures how spread out the Cα atoms are about their centre of mass; compact globular proteins have small Rg, elongated or unfolded ones large. Cα contacts (<8 Å, |i−j|>4) count long-range residue pairs in spatial proximity — high for tightly packed folds, near zero for rods or random coil. The bounding-box extents give the protein's footprint along x, y, z in Å.

Solvent accessibility: the surface area of each residue that a 1.4 Å water probe can touch, in Å². When only backbone atoms are present the absolute values are lower than full-atom SASA (side chains contribute most of the area) and are flagged as backbone-only.

Plot images: a contact map (which residues are close in 3D, as an N×N binary image), a Ramachandran scatter (backbone torsion angles, revealing secondary-structure composition at a glance), and — for AlphaFold structures — a PAE heatmap (pairwise prediction confidence).

— Structural neighborhood —

Foldseek's 3Di representation compresses backbone geometry into a per-residue letter drawn from a learned twenty-state alphabet. It captures the tertiary interaction pattern around each residue — which residues are packed against it in space, regardless of where they are in sequence.

Structural nearest neighbors (via Foldseek easy-search vs the PDB). Reported per hit: target PDB id, E-value, and alignment TM-score. A TM-score above ~0.5 is the conventional threshold for 'same fold'.

— Confidence and disorder —

pLDDT (predicted Local Distance Difference Test) is AlphaFold's per-residue confidence score, ranging from 0 to 100. Values above 90 indicate high confidence (typically well-packed cores); 70–90 is confident; 50–70 low confidence; below 50 usually means the region is disordered or the prediction is unreliable there. AlphaFold stores pLDDT in the mmCIF B-factor column.

For experimental (PDB) structures, the B-factor (temperature factor) quantifies the positional spread of each atom in the crystal — a combination of thermal vibration and static disorder — in units of Å². High B-factors mark flexible loops or poorly resolved regions; low B-factors mark the rigid, well-ordered core.

Predicted Aligned Error (PAE) is an AlphaFold confidence matrix: entry (i, j) is the expected error in the position of residue j, in ångströms, when the prediction is superimposed on the true structure at residue i. Low PAE within a block of residues means that block is internally rigid and well-predicted; high PAE between two blocks means their relative placement is uncertain even if each block individually is confident.